Protein AF-A0A8S4NEG8-F1 (afdb_monomer_lite)

Sequence (289 aa):
YTQVNLNAFPFTRRVRRKEPKSKDKPMAHSPLSEAHKAALRSCRVKLEESLDVDYILARCLQDDVISQQMKENIEAKSTRNQKCSAFLDILLTRGQQAFNNFIAALSVNYSFLSVPLERELRVKALSIAKASLVHANEIMVDRKEADEEEVEISRASVENIKKLMIQLRKTLGMPTSTVSGKGKIMRSSSMNKLSDAHKAALRSSRIDIEESLEVQDILPRCIQDGMITQRMKATVLAHPTRHERCSAFLDILETRGKKAFDIFVSALHDDYHFLKLPLKRELRIQALA

pLDDT: mean 83.06, std 17.64, range [39.03, 98.06]

InterPro domains:
  IPR001315 CARD domain [PF00619] (38-117)
  IPR001315 CARD domain [PF00619] (201-275)
  IPR001315 CARD domain [PS50209] (32-106)
  IPR001315 CARD domain [PS50209] (194-270)
  IPR001315 CARD domain [SM00114] (32-119)
  IPR001315 CARD domain [SM00114] (195-283)
  IPR011029 Death-like domain superfamily [G3DSA:1.10.533.10] (33-129)
  IPR011029 Death-like domain superfamily [G3DSA:1.10.533.10] (194-286)
  IPR011029 Death-like domain superfamily [SSF47986] (34-110)
  IPR011029 Death-like domain superfamily [SSF47986] (194-279)
  IPR037939 Death domain-containing protein CRADD [PTHR15034] (33-121)

Structure (mmCIF, N/CA/C/O backbone):
data_AF-A0A8S4NEG8-F1
#
_entry.id   AF-A0A8S4NEG8-F1
#
loop_
_atom_site.group_PDB
_atom_site.id
_atom_site.type_symbol
_atom_site.label_atom_id
_atom_site.label_alt_id
_atom_site.label_comp_id
_atom_site.label_asym_id
_atom_site.label_entity_id
_atom_site.label_seq_id
_atom_site.pdbx_PDB_ins_code
_atom_site.Cartn_x
_atom_site.Cartn_y
_atom_site.Cartn_z
_atom_site.occupancy
_atom_site.B_iso_or_equiv
_atom_site.auth_seq_id
_atom_site.auth_comp_id
_atom_site.auth_asym_id
_atom_site.auth_atom_id
_atom_site.pdbx_PDB_model_num
ATOM 1 N N . TYR A 1 1 ? -22.144 13.668 94.411 1.00 53.91 1 TYR A N 1
ATOM 2 C CA . TYR A 1 1 ? -21.180 12.660 93.938 1.00 53.91 1 TYR A CA 1
ATOM 3 C C . TYR A 1 1 ? -21.839 11.295 93.975 1.00 53.91 1 TYR A C 1
ATOM 5 O O . TYR A 1 1 ? -21.891 10.710 95.042 1.00 53.91 1 TYR A O 1
ATOM 13 N N . THR A 1 2 ? -22.349 10.825 92.836 1.00 44.19 2 THR A N 1
ATOM 14 C CA . THR A 1 2 ? -22.615 9.404 92.545 1.00 44.19 2 THR A CA 1
ATOM 15 C C . THR A 1 2 ? -22.906 9.294 91.048 1.00 44.19 2 THR A C 1
ATOM 17 O O . THR A 1 2 ? -23.842 9.904 90.540 1.00 44.19 2 THR A O 1
ATOM 20 N N . GLN A 1 3 ? -22.034 8.587 90.331 1.00 52.16 3 GLN A N 1
ATOM 21 C CA . GLN A 1 3 ? -22.204 8.227 88.925 1.00 52.16 3 GLN A CA 1
ATOM 22 C C . GLN A 1 3 ? -23.214 7.084 88.807 1.00 52.16 3 GLN A C 1
ATOM 24 O O . GLN A 1 3 ? -23.088 6.128 89.569 1.00 52.16 3 GLN A O 1
ATOM 29 N N . VAL A 1 4 ? -24.104 7.100 87.805 1.00 41.09 4 VAL A N 1
ATOM 30 C CA . VAL A 1 4 ? -24.614 5.846 87.224 1.00 41.09 4 VAL A CA 1
ATOM 31 C C . VAL A 1 4 ? -25.033 5.995 85.752 1.00 41.09 4 VAL A C 1
ATOM 33 O O . VAL A 1 4 ? -25.904 6.784 85.409 1.00 41.09 4 VAL A O 1
ATOM 36 N N . ASN A 1 5 ? -24.402 5.145 84.940 1.00 41.12 5 ASN A N 1
ATOM 37 C CA . ASN A 1 5 ? -24.860 4.438 83.739 1.00 41.12 5 ASN A CA 1
ATOM 38 C C . ASN A 1 5 ? -25.262 5.169 82.441 1.00 41.12 5 ASN A C 1
ATOM 40 O O . ASN A 1 5 ? -26.415 5.510 82.191 1.00 41.12 5 ASN A O 1
ATOM 44 N N . LEU A 1 6 ? -24.281 5.185 81.532 1.00 47.22 6 LEU A N 1
ATOM 45 C CA . LEU A 1 6 ? -24.437 5.029 80.086 1.00 47.22 6 LEU A CA 1
ATOM 46 C C . LEU A 1 6 ? -24.768 3.563 79.752 1.00 47.22 6 LEU A C 1
ATOM 48 O O . LEU A 1 6 ? -24.051 2.683 80.218 1.00 47.22 6 LEU A O 1
ATOM 52 N N . ASN A 1 7 ? -25.784 3.338 78.906 1.00 44.78 7 ASN A N 1
ATOM 53 C CA . ASN A 1 7 ? -25.910 2.275 77.883 1.00 44.78 7 ASN A CA 1
ATOM 54 C C . ASN A 1 7 ? -27.321 1.674 77.825 1.00 44.78 7 ASN A C 1
ATOM 56 O O . ASN A 1 7 ? -27.681 0.876 78.683 1.00 44.78 7 ASN A O 1
ATOM 60 N N . ALA A 1 8 ? -28.060 1.976 76.751 1.00 40.12 8 ALA A N 1
ATOM 61 C CA . ALA A 1 8 ? -28.865 1.004 75.995 1.00 40.12 8 ALA A CA 1
ATOM 62 C C . ALA A 1 8 ? -29.618 1.713 74.854 1.00 40.12 8 ALA A C 1
ATOM 64 O O . ALA A 1 8 ? -30.773 2.100 75.007 1.00 40.12 8 ALA A O 1
ATOM 65 N N . PHE A 1 9 ? -28.984 1.851 73.687 1.00 43.81 9 PHE A N 1
ATOM 66 C CA . PHE A 1 9 ? -29.714 2.040 72.430 1.00 43.81 9 PHE A CA 1
ATOM 67 C C . PHE A 1 9 ? -29.520 0.796 71.554 1.00 43.81 9 PHE A C 1
ATOM 69 O O . PHE A 1 9 ? -28.381 0.356 71.372 1.00 43.81 9 PHE A O 1
ATOM 76 N N . PRO A 1 10 ? -30.605 0.190 71.038 1.00 49.38 10 PRO A N 1
ATOM 77 C CA . PRO A 1 10 ? -30.525 -1.056 70.304 1.00 49.38 10 PRO A CA 1
ATOM 78 C C . PRO A 1 10 ? -29.948 -0.840 68.905 1.00 49.38 10 PRO A C 1
ATOM 80 O O . PRO A 1 10 ? -30.339 0.037 68.137 1.00 49.38 10 PRO A O 1
ATOM 83 N N . PHE A 1 11 ? -29.007 -1.724 68.614 1.00 41.97 11 PHE A N 1
ATOM 84 C CA . PHE A 1 11 ? -28.346 -2.004 67.354 1.00 41.97 11 PHE A CA 1
ATOM 85 C C . PHE A 1 11 ? -29.316 -1.950 66.158 1.00 41.97 11 PHE A C 1
ATOM 87 O O . PHE A 1 11 ? -30.173 -2.822 65.988 1.00 41.97 11 PHE A O 1
ATOM 94 N N . THR A 1 12 ? -29.167 -0.955 65.281 1.00 48.19 12 THR A N 1
ATOM 95 C CA . THR A 1 12 ? -29.836 -0.964 63.979 1.00 48.19 12 THR A CA 1
ATOM 96 C C . THR A 1 12 ? -29.256 -2.103 63.142 1.00 48.19 12 THR A C 1
ATOM 98 O O . THR A 1 12 ? -28.069 -2.157 62.817 1.00 48.19 12 THR A O 1
ATOM 101 N N . ARG A 1 13 ? -30.117 -3.072 62.817 1.00 43.78 13 ARG A N 1
ATOM 102 C CA . ARG A 1 13 ? -29.827 -4.205 61.934 1.00 43.78 13 ARG A CA 1
ATOM 103 C C . ARG A 1 13 ? -29.401 -3.667 60.566 1.00 43.78 13 ARG A C 1
ATOM 105 O O . ARG A 1 13 ? -30.226 -3.300 59.733 1.00 43.78 13 ARG A O 1
ATOM 112 N N . ARG A 1 14 ? -28.091 -3.622 60.335 1.00 43.44 14 ARG A N 1
ATOM 113 C CA . ARG A 1 14 ? -27.479 -3.297 59.046 1.00 43.44 14 ARG A CA 1
ATOM 114 C C . ARG A 1 14 ? -27.816 -4.427 58.072 1.00 43.44 14 ARG A C 1
ATOM 116 O O . ARG A 1 14 ? -27.169 -5.473 58.063 1.00 43.44 14 ARG A O 1
ATOM 123 N N . VAL A 1 15 ? -28.873 -4.239 57.284 1.00 49.47 15 VAL A N 1
ATOM 124 C CA . VAL A 1 15 ? -29.205 -5.103 56.148 1.00 49.47 15 VAL A CA 1
ATOM 125 C C . VAL A 1 15 ? -28.008 -5.064 55.200 1.00 49.47 15 VAL A C 1
ATOM 127 O O . VAL A 1 15 ? -27.768 -4.065 54.524 1.00 49.47 15 VAL A O 1
ATOM 130 N N . ARG A 1 16 ? -27.218 -6.144 55.185 1.00 45.06 16 ARG A N 1
ATOM 131 C CA . ARG A 1 16 ? -26.189 -6.390 54.171 1.00 45.06 16 ARG A CA 1
ATOM 132 C C . ARG A 1 16 ? -26.893 -6.501 52.818 1.00 45.06 16 ARG A C 1
ATOM 134 O O . ARG A 1 16 ? -27.304 -7.586 52.412 1.00 45.06 16 ARG A O 1
ATOM 141 N N . ARG A 1 17 ? -27.043 -5.369 52.124 1.00 44.44 17 ARG A N 1
ATOM 142 C CA . ARG A 1 17 ? -27.243 -5.351 50.675 1.00 44.44 17 ARG A CA 1
ATOM 143 C C . ARG A 1 17 ? -26.070 -6.120 50.073 1.00 44.44 17 ARG A C 1
ATOM 145 O O . ARG A 1 17 ? -24.922 -5.721 50.233 1.00 44.44 17 ARG A O 1
ATOM 152 N N . LYS A 1 18 ? -26.365 -7.264 49.455 1.00 46.56 18 LYS A N 1
ATOM 153 C CA . LYS A 1 18 ? -25.423 -7.957 48.579 1.00 46.56 18 LYS A CA 1
ATOM 154 C C . LYS A 1 18 ? -25.121 -6.991 47.440 1.00 46.56 18 LYS A C 1
ATOM 156 O O . LYS A 1 18 ? -25.999 -6.729 46.622 1.00 46.56 18 LYS A O 1
ATOM 161 N N . GLU A 1 19 ? -23.924 -6.422 47.444 1.00 42.44 19 GLU A N 1
ATOM 162 C CA . GLU A 1 19 ? -23.419 -5.665 46.307 1.00 42.44 19 GLU A CA 1
ATOM 163 C C . GLU A 1 19 ? -23.473 -6.565 45.062 1.00 42.44 19 GLU A C 1
ATOM 165 O O . GLU A 1 19 ? -23.069 -7.736 45.135 1.00 42.44 19 GLU A O 1
ATOM 170 N N . PRO A 1 20 ? -24.020 -6.079 43.933 1.00 47.66 20 PRO A N 1
ATOM 171 C CA . PRO A 1 20 ? -23.933 -6.804 42.681 1.00 47.66 20 PRO A CA 1
ATOM 172 C C . PRO A 1 20 ? -22.450 -6.955 42.351 1.00 47.66 20 PRO A C 1
ATOM 174 O O . PRO A 1 20 ? -21.733 -5.970 42.205 1.00 47.66 20 PRO A O 1
ATOM 177 N N . LYS A 1 21 ? -21.985 -8.204 42.272 1.00 45.75 21 LYS A N 1
ATOM 178 C CA . LYS A 1 21 ? -20.651 -8.539 41.774 1.00 45.75 21 LYS A CA 1
ATOM 179 C C . LYS A 1 21 ? -20.571 -8.066 40.321 1.00 45.75 21 LYS A C 1
ATOM 181 O O . LYS A 1 21 ? -20.972 -8.806 39.422 1.00 45.75 21 LYS A O 1
ATOM 186 N N . SER A 1 22 ? -20.108 -6.839 40.100 1.00 50.31 22 SER A N 1
ATOM 187 C CA . SER A 1 22 ? -19.708 -6.365 38.783 1.00 50.31 22 SER A CA 1
ATOM 188 C C . SER A 1 22 ? -18.629 -7.319 38.276 1.00 50.31 22 SER A C 1
ATOM 190 O O . SER A 1 22 ? -17.573 -7.499 38.882 1.00 50.31 22 SER A O 1
ATOM 192 N N . LYS A 1 23 ? -18.943 -8.022 37.187 1.00 50.22 23 LYS A N 1
ATOM 193 C CA . LYS A 1 23 ? -18.047 -8.951 36.489 1.00 50.22 23 LYS A CA 1
ATOM 194 C C . LYS A 1 23 ? -17.005 -8.204 35.647 1.00 50.22 23 LYS A C 1
ATOM 196 O O . LYS A 1 23 ? -16.501 -8.760 34.677 1.00 50.22 23 LYS A O 1
ATOM 201 N N . ASP A 1 24 ? -16.630 -6.991 36.029 1.00 48.47 24 ASP A N 1
ATOM 202 C CA . ASP A 1 24 ? -15.620 -6.212 35.320 1.00 48.47 24 ASP A CA 1
ATOM 203 C C . ASP A 1 24 ? -14.248 -6.609 35.849 1.00 48.47 24 ASP A C 1
ATOM 205 O O . ASP A 1 24 ? -13.552 -5.866 36.537 1.00 48.47 24 ASP A O 1
ATOM 209 N N . LYS A 1 25 ? -13.866 -7.855 35.554 1.00 48.47 25 LYS A N 1
ATOM 210 C CA . LYS A 1 25 ? -12.462 -8.240 35.595 1.00 48.47 25 LYS A CA 1
ATOM 211 C C . LYS A 1 25 ? -11.793 -7.341 34.549 1.00 48.47 25 LYS A C 1
ATOM 213 O O . LYS A 1 25 ? -12.171 -7.461 33.383 1.00 48.47 25 LYS A O 1
ATOM 218 N N . PRO A 1 26 ? -10.876 -6.429 34.924 1.00 48.16 26 PRO A N 1
ATOM 219 C CA . PRO A 1 26 ? -10.231 -5.554 33.960 1.00 48.16 26 PRO A CA 1
ATOM 220 C C . PRO A 1 26 ? -9.545 -6.460 32.949 1.00 48.16 26 PRO A C 1
ATOM 222 O O . PRO A 1 26 ? -8.611 -7.194 33.284 1.00 48.16 26 PRO A O 1
ATOM 225 N N . MET A 1 27 ? -10.093 -6.508 31.738 1.00 56.84 27 MET A N 1
ATOM 226 C CA . MET A 1 27 ? -9.507 -7.284 30.668 1.00 56.84 27 MET A CA 1
ATOM 227 C C . MET A 1 27 ? -8.133 -6.674 30.430 1.00 56.84 27 MET A C 1
ATOM 229 O O . MET A 1 27 ? -8.015 -5.519 30.024 1.00 56.84 27 MET A O 1
ATOM 233 N N . ALA A 1 28 ? -7.091 -7.426 30.781 1.00 56.38 28 ALA A N 1
ATOM 234 C CA . ALA A 1 28 ? -5.705 -7.071 30.532 1.00 56.38 28 ALA A CA 1
ATOM 235 C C . ALA A 1 28 ? -5.470 -7.122 29.016 1.00 56.38 28 ALA A C 1
ATOM 237 O O . ALA A 1 28 ? -4.870 -8.056 28.488 1.00 56.38 28 ALA A O 1
ATOM 238 N N . HIS A 1 29 ? -6.033 -6.157 28.292 1.00 66.88 29 HIS A N 1
ATOM 239 C CA . HIS A 1 29 ? -5.843 -6.032 26.863 1.00 66.88 29 HIS A CA 1
ATOM 240 C C . HIS A 1 29 ? -4.390 -5.637 26.646 1.00 66.88 29 HIS A C 1
ATOM 242 O O . HIS A 1 29 ? -3.929 -4.608 27.145 1.00 66.88 29 HIS A O 1
ATOM 248 N N . SER A 1 30 ? -3.654 -6.479 25.923 1.00 84.25 30 SER A N 1
ATOM 249 C CA . SER A 1 30 ? -2.279 -6.173 25.556 1.00 84.25 30 SER A CA 1
ATOM 250 C C . SER A 1 30 ? -2.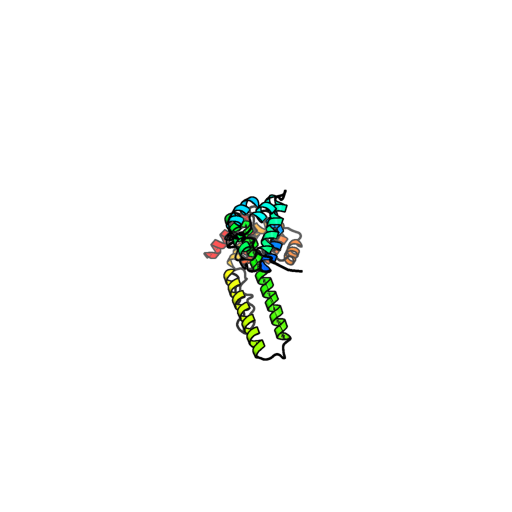230 -4.798 24.882 1.00 84.25 30 SER A C 1
ATOM 252 O O . SER A 1 30 ? -3.073 -4.517 24.014 1.00 84.25 30 SER A O 1
ATOM 254 N N . PRO A 1 31 ? -1.272 -3.938 25.270 1.00 89.19 31 PRO A N 1
ATOM 255 C CA . PRO A 1 31 ? -1.152 -2.614 24.686 1.00 89.19 31 PRO A CA 1
ATOM 256 C C . PRO A 1 31 ? -0.991 -2.735 23.171 1.00 89.19 31 PRO A C 1
ATOM 258 O O . PRO A 1 31 ? -0.396 -3.687 22.661 1.00 89.19 31 PRO A O 1
ATOM 261 N N . LEU A 1 32 ? -1.546 -1.770 22.440 1.00 91.81 32 LEU A N 1
ATOM 262 C CA . LEU A 1 32 ? -1.454 -1.761 20.987 1.00 91.81 32 LEU A CA 1
ATOM 263 C C . LEU A 1 32 ? 0.020 -1.629 20.582 1.00 91.81 32 LEU A C 1
ATOM 265 O O . LEU A 1 32 ? 0.696 -0.691 21.011 1.00 91.81 32 LEU A O 1
ATOM 269 N N . SER A 1 33 ? 0.521 -2.561 19.770 1.00 93.12 33 SER A N 1
ATOM 270 C CA . SER A 1 33 ? 1.925 -2.538 19.347 1.00 93.12 33 SER A CA 1
ATOM 271 C C . SER A 1 33 ? 2.238 -1.285 18.517 1.00 93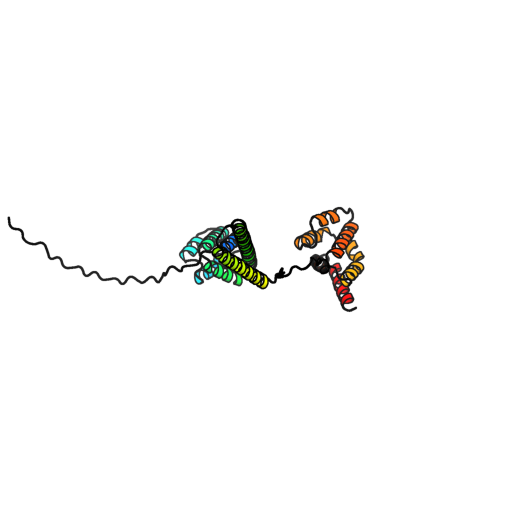.12 33 SER A C 1
ATOM 273 O O . SER A 1 33 ? 1.400 -0.805 17.749 1.00 93.12 33 SER A O 1
ATOM 275 N N . GLU A 1 34 ? 3.464 -0.764 18.636 1.00 92.62 34 GLU A N 1
ATOM 276 C CA . GLU A 1 34 ? 3.904 0.433 17.904 1.00 92.62 34 GLU A CA 1
ATOM 277 C C . GLU A 1 34 ? 3.775 0.286 16.384 1.00 92.62 34 GLU A C 1
ATOM 279 O O . GLU A 1 34 ? 3.477 1.260 15.694 1.00 92.62 34 GLU A O 1
ATOM 284 N N . ALA A 1 35 ? 3.890 -0.936 15.852 1.00 92.88 35 ALA A N 1
ATOM 285 C CA . ALA A 1 35 ? 3.651 -1.198 14.434 1.00 92.88 35 ALA A CA 1
ATOM 286 C C . ALA A 1 35 ? 2.209 -0.863 14.020 1.00 92.88 35 ALA A C 1
ATOM 288 O O . ALA A 1 35 ? 1.989 -0.251 12.975 1.00 92.88 35 ALA A O 1
ATOM 289 N N . HIS A 1 36 ? 1.234 -1.218 14.860 1.00 94.44 36 HIS A N 1
ATOM 290 C CA . HIS A 1 36 ? -0.183 -0.957 14.612 1.00 94.44 36 HIS A CA 1
ATOM 291 C C . HIS A 1 36 ? -0.509 0.527 14.728 1.00 94.44 36 HIS A C 1
ATOM 293 O O . HIS A 1 36 ? -1.182 1.079 13.858 1.00 94.44 36 HIS A O 1
ATOM 299 N N . LYS A 1 37 ? 0.040 1.203 15.744 1.00 95.31 37 LYS A N 1
ATOM 300 C CA . LYS A 1 37 ? -0.093 2.660 15.881 1.00 95.31 37 LYS A CA 1
ATOM 301 C C . LYS A 1 37 ? 0.497 3.389 14.674 1.00 95.31 37 LYS A C 1
ATOM 303 O O . LYS A 1 37 ? -0.133 4.297 14.138 1.00 95.31 37 LYS A O 1
ATOM 308 N N . ALA A 1 38 ? 1.686 2.987 14.221 1.00 94.12 38 ALA A N 1
ATOM 309 C CA . ALA A 1 38 ? 2.331 3.575 13.051 1.00 94.12 38 ALA A CA 1
ATOM 310 C C . ALA A 1 38 ? 1.505 3.366 11.773 1.00 94.12 38 ALA A C 1
ATOM 312 O O . ALA A 1 38 ? 1.347 4.306 10.996 1.00 94.12 38 ALA A O 1
ATOM 313 N N . ALA A 1 39 ? 0.940 2.172 11.579 1.00 95.25 39 ALA A N 1
ATOM 314 C CA . ALA A 1 39 ? 0.087 1.870 10.433 1.00 95.25 39 ALA A CA 1
ATOM 315 C C . ALA A 1 39 ? -1.189 2.724 10.419 1.00 95.25 39 ALA A C 1
ATOM 317 O O . ALA A 1 39 ? -1.495 3.342 9.402 1.00 95.25 39 ALA A O 1
ATOM 318 N N . LEU A 1 40 ? -1.878 2.845 11.562 1.00 95.81 40 LEU A N 1
ATOM 319 C CA . LEU A 1 40 ? -3.051 3.717 11.694 1.00 95.81 40 LEU A CA 1
ATOM 320 C C . LEU A 1 40 ? -2.721 5.171 11.365 1.00 95.81 40 LEU A C 1
ATOM 322 O O . LEU A 1 40 ? -3.451 5.801 10.608 1.00 95.81 40 LEU A O 1
ATOM 326 N N . ARG A 1 41 ? -1.601 5.695 11.879 1.00 95.88 41 ARG A N 1
ATOM 327 C CA . ARG A 1 41 ? -1.156 7.065 11.578 1.00 95.88 41 ARG A CA 1
ATOM 328 C C . ARG A 1 41 ? -0.870 7.253 10.086 1.00 95.88 41 ARG A C 1
ATOM 330 O O . ARG A 1 41 ? -1.278 8.260 9.523 1.00 95.88 41 ARG A O 1
ATOM 337 N N . SER A 1 42 ? -0.214 6.288 9.436 1.00 95.31 42 SER A N 1
ATOM 338 C CA . SER A 1 42 ? 0.086 6.349 7.996 1.00 95.31 42 SER A CA 1
ATOM 339 C C . SER A 1 42 ? -1.162 6.246 7.113 1.00 95.31 42 SER A C 1
ATOM 341 O O . SER A 1 42 ? -1.213 6.865 6.053 1.00 95.31 42 SER A O 1
ATOM 343 N N . CYS A 1 43 ? -2.182 5.503 7.541 1.00 95.44 43 CYS A N 1
ATOM 344 C CA . CYS A 1 43 ? -3.438 5.363 6.804 1.00 95.44 43 CYS A CA 1
ATOM 345 C C . CYS A 1 43 ? -4.521 6.367 7.225 1.00 95.44 43 CYS A C 1
ATOM 347 O O . CYS A 1 43 ? -5.601 6.343 6.639 1.00 95.44 43 CYS A O 1
ATOM 349 N N . ARG A 1 44 ? -4.249 7.249 8.198 1.00 95.88 44 ARG A N 1
ATOM 350 C CA . ARG A 1 44 ? -5.253 8.123 8.822 1.00 95.88 44 ARG A CA 1
ATOM 351 C C . ARG A 1 44 ? -6.028 8.957 7.808 1.00 95.88 44 ARG A C 1
ATOM 353 O O . ARG A 1 44 ? -7.247 8.899 7.814 1.00 95.88 44 ARG A O 1
ATOM 360 N N . VAL A 1 45 ? -5.332 9.633 6.893 1.00 95.88 45 VAL A N 1
ATOM 361 C CA . VAL A 1 45 ? -5.964 10.478 5.861 1.00 95.88 45 VAL A CA 1
ATOM 362 C C . VAL A 1 45 ? -6.932 9.668 4.994 1.00 95.88 45 VAL A C 1
ATOM 364 O O . VAL A 1 45 ? -8.089 10.037 4.846 1.00 95.88 45 VAL A O 1
ATOM 367 N N . LYS A 1 46 ? -6.501 8.499 4.503 1.00 95.31 46 LYS A N 1
ATOM 368 C CA . LYS A 1 46 ? -7.340 7.627 3.662 1.00 95.31 46 LYS A CA 1
ATOM 369 C C . LYS A 1 46 ? -8.565 7.102 4.411 1.00 95.31 46 LYS A C 1
ATOM 371 O O . LYS A 1 46 ? -9.643 6.989 3.831 1.00 95.31 46 LYS A O 1
ATOM 376 N N . LEU A 1 47 ? -8.387 6.759 5.689 1.00 96.12 47 LEU A N 1
ATOM 377 C CA . LEU A 1 47 ? -9.478 6.319 6.554 1.00 96.12 47 LEU A CA 1
ATOM 378 C C . LEU A 1 47 ? -10.468 7.465 6.787 1.00 96.12 47 LEU A C 1
ATOM 380 O O . LEU A 1 47 ? -11.655 7.268 6.584 1.00 96.12 47 LEU A O 1
ATOM 384 N N . GLU A 1 48 ? -10.001 8.667 7.121 1.00 96.44 48 GLU A N 1
ATOM 385 C CA . GLU A 1 48 ? -10.865 9.840 7.320 1.00 96.44 48 GLU A CA 1
ATOM 386 C C . GLU A 1 48 ? -11.621 10.245 6.046 1.00 96.44 48 GLU A C 1
ATOM 388 O O . GLU A 1 48 ? -12.779 10.651 6.115 1.00 96.44 48 GLU A O 1
ATOM 393 N N . GLU A 1 49 ? -11.011 10.090 4.871 1.00 95.75 49 GLU A N 1
ATOM 394 C CA . GLU A 1 49 ? -11.653 10.381 3.588 1.00 95.75 49 GLU A CA 1
ATOM 395 C C . GLU A 1 49 ? -12.750 9.374 3.242 1.00 95.75 49 GLU A C 1
ATOM 397 O O . GLU A 1 49 ? -13.818 9.781 2.794 1.00 95.75 49 GLU A O 1
ATOM 402 N N . SER A 1 50 ? -12.537 8.082 3.492 1.00 95.94 50 SER A N 1
ATOM 403 C CA . SER A 1 50 ? -13.380 7.020 2.917 1.00 95.94 50 SER A CA 1
ATOM 404 C C . SER A 1 50 ? -14.242 6.252 3.919 1.00 95.94 50 SER A C 1
ATOM 406 O O . SER A 1 50 ? -15.175 5.568 3.508 1.00 95.94 50 SER A O 1
ATOM 408 N N . LEU A 1 51 ? -13.937 6.313 5.216 1.00 96.44 51 LEU A N 1
ATOM 409 C CA . LEU A 1 51 ? -14.663 5.556 6.232 1.00 96.44 51 LEU A CA 1
ATOM 410 C C . LEU A 1 51 ? -15.961 6.274 6.608 1.00 96.44 51 LEU A C 1
ATOM 412 O O . LEU A 1 51 ? -15.955 7.457 6.961 1.00 96.44 51 LEU A O 1
ATOM 416 N N . ASP A 1 52 ? -17.070 5.540 6.571 1.00 95.69 52 ASP A N 1
ATOM 417 C CA . ASP A 1 52 ? -18.293 5.938 7.256 1.00 95.69 52 ASP A CA 1
ATOM 418 C C . ASP A 1 52 ? -18.350 5.238 8.616 1.00 95.69 52 ASP A C 1
ATOM 420 O O . ASP A 1 52 ? -18.509 4.018 8.728 1.00 95.69 52 ASP A O 1
ATOM 424 N N . VAL A 1 53 ? -18.153 6.042 9.656 1.00 95.88 53 VAL A N 1
ATOM 425 C CA . VAL A 1 53 ? -18.050 5.590 11.041 1.00 95.88 53 VAL A CA 1
ATOM 426 C C . VAL A 1 53 ? -19.386 5.050 11.522 1.00 95.88 53 VAL A C 1
ATOM 428 O O . VAL A 1 53 ? -19.417 4.004 12.165 1.00 95.88 53 VAL A O 1
ATOM 431 N N . ASP A 1 54 ? -20.488 5.706 11.158 1.00 94.75 54 ASP A N 1
ATOM 432 C CA . ASP A 1 54 ? -21.821 5.356 11.649 1.00 94.75 54 ASP A CA 1
ATOM 433 C C . ASP A 1 54 ? -22.192 3.917 11.232 1.00 94.75 54 ASP A C 1
ATOM 435 O O . ASP A 1 54 ? -22.788 3.167 12.009 1.00 94.75 54 ASP A O 1
ATOM 439 N N . TYR A 1 55 ? -21.715 3.472 10.063 1.00 94.31 55 TYR A N 1
ATOM 440 C CA . TYR A 1 55 ? -21.926 2.112 9.562 1.00 94.31 55 TYR A CA 1
ATOM 441 C C . TYR A 1 55 ? -21.124 1.032 10.310 1.00 94.31 55 TYR A C 1
ATOM 443 O O . TYR A 1 55 ? -21.568 -0.113 10.418 1.00 94.31 55 TYR A O 1
ATOM 451 N N . ILE A 1 56 ? -19.942 1.364 10.839 1.00 95.31 56 ILE A N 1
ATOM 452 C CA . ILE A 1 56 ? -19.090 0.395 11.550 1.00 95.31 56 ILE A CA 1
ATOM 453 C C . ILE A 1 56 ? -19.302 0.405 13.067 1.00 95.31 56 ILE A C 1
ATOM 455 O O . ILE A 1 56 ? -19.020 -0.602 13.716 1.00 95.31 56 ILE A O 1
ATOM 459 N N . LEU A 1 57 ? -19.824 1.500 13.639 1.00 94.44 57 LEU A N 1
ATOM 460 C CA . LEU A 1 57 ? -19.981 1.671 15.089 1.00 94.44 57 LEU A CA 1
ATOM 461 C C . LEU A 1 57 ? -20.813 0.559 15.727 1.00 94.44 57 LEU A C 1
ATOM 463 O O . LEU A 1 57 ? -20.444 0.071 16.792 1.00 94.44 57 LEU A O 1
ATOM 467 N N . ALA A 1 58 ? -21.904 0.133 15.083 1.00 93.25 58 ALA A N 1
ATOM 468 C CA . ALA A 1 58 ? -22.763 -0.929 15.608 1.00 93.25 58 ALA A CA 1
ATOM 469 C C . ALA A 1 58 ? -21.996 -2.248 15.790 1.00 93.25 58 ALA A C 1
ATOM 471 O O . ALA A 1 58 ? -22.101 -2.895 16.831 1.00 93.25 58 ALA A O 1
ATOM 472 N N . ARG A 1 59 ? -21.163 -2.604 14.807 1.00 93.88 59 ARG A N 1
ATOM 473 C CA . ARG A 1 59 ? -20.339 -3.813 14.860 1.00 93.88 59 ARG A CA 1
ATOM 474 C C . ARG A 1 59 ? -19.175 -3.666 15.834 1.00 93.88 59 ARG A C 1
ATOM 476 O O . ARG A 1 59 ? -18.915 -4.569 16.616 1.00 93.88 59 ARG A O 1
ATOM 483 N N . CYS A 1 60 ? -18.522 -2.506 15.852 1.00 93.44 60 CYS A N 1
ATOM 484 C CA . CYS A 1 60 ? -17.464 -2.213 16.816 1.00 93.44 60 CYS A CA 1
ATOM 485 C C . CYS A 1 60 ? -17.967 -2.221 18.269 1.00 93.44 60 CYS A C 1
ATOM 487 O O . CYS A 1 60 ? -17.212 -2.590 19.163 1.00 93.44 60 CYS A O 1
ATOM 489 N N . LEU A 1 61 ? -19.221 -1.840 18.514 1.00 94.00 61 LEU A N 1
ATOM 490 C CA . LEU A 1 61 ? -19.849 -1.965 19.826 1.00 94.00 61 LEU A CA 1
ATOM 491 C C . LEU A 1 61 ? -20.124 -3.435 20.174 1.00 94.00 61 LEU A C 1
ATOM 493 O O . LEU A 1 61 ? -19.838 -3.855 21.287 1.00 94.00 61 LEU A O 1
ATOM 497 N N . GLN A 1 62 ? -20.646 -4.216 19.223 1.00 94.00 62 GLN A N 1
ATOM 498 C CA . GLN A 1 62 ? -20.929 -5.643 19.417 1.00 94.00 62 GLN A CA 1
ATOM 499 C C . GLN A 1 62 ? -19.661 -6.468 19.693 1.00 94.00 62 GLN A C 1
ATOM 501 O O . GLN A 1 62 ? -19.696 -7.390 20.502 1.00 94.00 62 GLN A O 1
ATOM 506 N N . ASP A 1 63 ? -18.551 -6.122 19.041 1.00 92.94 63 ASP A N 1
ATOM 507 C CA . ASP A 1 63 ? -17.262 -6.812 19.162 1.00 92.94 63 ASP A CA 1
ATOM 508 C C . ASP A 1 63 ? -16.372 -6.228 20.289 1.00 92.94 63 ASP A C 1
ATOM 510 O O . ASP A 1 63 ? -15.151 -6.427 20.281 1.00 92.94 63 ASP A O 1
ATOM 514 N N . ASP A 1 64 ? -16.956 -5.457 21.220 1.00 90.56 64 ASP A N 1
ATOM 515 C CA . ASP A 1 64 ? -16.304 -4.788 22.364 1.00 90.56 64 ASP A CA 1
ATOM 516 C C . ASP A 1 64 ? -15.108 -3.873 22.003 1.00 90.56 64 ASP A C 1
ATOM 518 O O . ASP A 1 64 ? -14.291 -3.485 22.851 1.00 90.56 64 ASP A O 1
ATOM 522 N N . VAL A 1 65 ? -15.003 -3.448 20.740 1.00 91.81 65 VAL A N 1
ATOM 523 C CA . VAL A 1 65 ? -13.956 -2.527 20.262 1.00 91.81 65 VAL A CA 1
ATOM 524 C C . VAL A 1 65 ? -14.082 -1.177 20.961 1.00 91.81 65 VAL A C 1
ATOM 526 O O . VAL A 1 65 ? -13.084 -0.596 21.393 1.00 91.81 65 VAL A O 1
ATOM 529 N N . ILE A 1 66 ? -15.314 -0.701 21.135 1.00 94.19 66 ILE A N 1
ATOM 530 C CA . ILE A 1 66 ? -15.655 0.558 21.802 1.00 94.19 66 ILE A CA 1
ATOM 531 C C . ILE A 1 66 ? -16.748 0.319 22.845 1.00 94.19 66 ILE A C 1
ATOM 533 O O . ILE A 1 66 ? -17.557 -0.588 22.696 1.00 94.19 66 ILE A O 1
ATOM 537 N N . SER A 1 67 ? -16.785 1.136 23.898 1.00 95.31 67 SER A N 1
ATOM 538 C CA . SER A 1 67 ? -17.902 1.120 24.848 1.00 95.31 67 SER A CA 1
ATOM 539 C C . SER A 1 67 ? -19.090 1.935 24.329 1.00 95.31 67 SER A C 1
ATOM 541 O O . SER A 1 67 ? -18.940 2.793 23.456 1.00 95.31 67 SER A O 1
ATOM 543 N N . GLN A 1 68 ? -20.265 1.728 24.926 1.00 96.00 68 GLN A N 1
ATOM 544 C CA . GLN A 1 68 ? -21.460 2.523 24.626 1.00 96.00 68 GLN A CA 1
ATOM 545 C C . GLN A 1 68 ? -21.217 4.030 24.835 1.00 96.00 68 GLN A C 1
ATOM 547 O O . GLN A 1 68 ? -21.545 4.837 23.972 1.00 96.00 68 GLN A O 1
ATOM 552 N N . GLN A 1 69 ? -20.528 4.407 25.917 1.00 95.88 69 GLN A N 1
ATOM 553 C CA . GLN A 1 69 ? -20.156 5.802 26.178 1.00 95.88 69 GLN A CA 1
ATOM 554 C C . GLN A 1 69 ? -19.214 6.373 25.100 1.00 95.88 69 GLN A C 1
ATOM 556 O O . GLN A 1 69 ? -19.331 7.530 24.706 1.00 95.88 69 GLN A O 1
ATOM 561 N N . MET A 1 70 ? -18.265 5.572 24.598 1.00 96.50 70 MET A N 1
ATOM 562 C CA . MET A 1 70 ? -17.380 5.988 23.503 1.00 96.50 70 MET A CA 1
ATOM 563 C C . MET A 1 70 ? -18.157 6.204 22.206 1.00 96.50 70 MET A C 1
ATOM 565 O O . MET A 1 70 ? -17.889 7.176 21.503 1.00 96.50 70 MET A O 1
ATOM 569 N N . LYS A 1 71 ? -19.125 5.331 21.909 1.00 96.69 71 LYS A N 1
ATOM 570 C CA . LYS A 1 71 ? -20.022 5.480 20.761 1.00 96.69 71 LYS A CA 1
ATOM 571 C C . LYS A 1 71 ? -20.795 6.799 20.836 1.00 96.69 71 LYS A C 1
ATOM 573 O O . LYS A 1 71 ? -20.738 7.569 19.886 1.00 96.69 71 LYS A O 1
ATOM 578 N N . GLU A 1 72 ? -21.421 7.098 21.971 1.00 97.00 72 GLU A N 1
ATOM 579 C CA . GLU A 1 72 ? -22.158 8.355 22.181 1.00 97.00 72 GLU A CA 1
ATOM 580 C C . GLU A 1 72 ? -21.252 9.586 22.010 1.00 97.00 72 GLU A C 1
ATOM 582 O O . GLU A 1 72 ? -21.616 10.546 21.332 1.00 97.00 72 GLU A O 1
ATOM 587 N N . ASN A 1 73 ? -20.025 9.536 22.540 1.00 97.31 73 ASN A N 1
ATOM 588 C CA . ASN A 1 73 ? -19.038 10.608 22.373 1.00 97.31 73 ASN A CA 1
ATOM 589 C C . ASN A 1 73 ? -18.618 10.827 20.908 1.00 97.31 73 ASN A C 1
ATOM 591 O O . ASN A 1 73 ? -18.290 11.954 20.524 1.00 97.31 73 ASN A O 1
ATOM 595 N N . ILE A 1 74 ? -18.582 9.760 20.102 1.00 97.38 74 ILE A N 1
ATOM 596 C CA . ILE A 1 74 ? -18.315 9.839 18.662 1.00 97.38 74 ILE A CA 1
ATOM 597 C C . ILE A 1 74 ? -19.539 10.414 17.948 1.00 97.38 74 ILE A C 1
ATOM 599 O O . ILE A 1 74 ? -19.395 11.368 17.191 1.00 97.38 74 ILE A O 1
ATOM 603 N N . GLU A 1 75 ? -20.738 9.893 18.212 1.00 96.94 75 GLU A N 1
ATOM 604 C CA . GLU A 1 75 ? -21.989 10.336 17.580 1.00 96.94 75 GLU A CA 1
ATOM 605 C C . GLU A 1 75 ? -22.318 11.805 17.880 1.00 96.94 75 GLU A C 1
ATOM 607 O O . GLU A 1 75 ? -22.883 12.485 17.026 1.00 96.94 75 GLU A O 1
ATOM 612 N N . ALA A 1 76 ? -21.882 12.326 19.032 1.00 97.38 76 ALA A N 1
ATOM 613 C CA . ALA A 1 76 ? -22.000 13.738 19.391 1.00 97.38 76 ALA A CA 1
ATOM 614 C C . ALA A 1 76 ? -21.155 14.690 18.515 1.00 97.38 76 ALA A C 1
ATOM 616 O O . ALA A 1 76 ? -21.334 15.908 18.580 1.00 97.38 76 ALA A O 1
ATOM 617 N N . LYS A 1 77 ? -20.209 14.184 17.707 1.00 97.94 77 LYS A N 1
ATOM 618 C CA . LYS A 1 77 ? -19.432 15.017 16.773 1.00 97.94 77 LYS A CA 1
ATOM 619 C C . LYS A 1 77 ? -20.282 15.409 15.565 1.00 97.94 77 LYS A C 1
ATOM 621 O O . LYS A 1 77 ? -21.005 14.590 15.004 1.00 97.94 77 LYS A O 1
ATOM 626 N N . SER A 1 78 ? -20.145 16.660 15.122 1.00 96.00 78 SER A N 1
ATOM 627 C CA . SER A 1 78 ? -21.030 17.238 14.104 1.00 96.00 78 SER A CA 1
ATOM 628 C C . SER A 1 78 ? -20.701 16.809 12.677 1.00 96.00 78 SER A C 1
ATOM 630 O O . SER A 1 78 ? -21.599 16.715 11.846 1.00 96.00 78 SER A O 1
ATOM 632 N N . THR A 1 79 ? -19.429 16.544 12.368 1.00 97.12 79 THR A N 1
ATOM 633 C CA . THR A 1 79 ? -19.001 16.180 11.008 1.00 97.12 79 THR A CA 1
ATOM 634 C C . THR A 1 79 ? -18.463 14.756 10.945 1.00 97.12 79 THR A C 1
ATOM 636 O O . THR A 1 79 ? -17.815 14.280 11.879 1.00 97.12 79 THR A O 1
ATOM 639 N N . ARG A 1 80 ? -18.662 14.085 9.802 1.00 96.75 80 ARG A N 1
ATOM 640 C CA . ARG A 1 80 ? -18.148 12.728 9.542 1.00 96.75 80 ARG A CA 1
ATOM 641 C C . ARG A 1 80 ? -16.641 12.612 9.803 1.00 96.75 80 ARG A C 1
ATOM 643 O O . ARG A 1 80 ? -16.198 11.662 10.440 1.00 96.75 80 ARG A O 1
ATOM 650 N N . ASN A 1 81 ? -15.856 13.605 9.383 1.00 96.19 81 ASN A N 1
ATOM 651 C CA . ASN A 1 81 ? -14.406 13.595 9.589 1.00 96.19 81 ASN A CA 1
ATOM 652 C C . ASN A 1 81 ? -14.042 13.714 11.080 1.00 96.19 81 ASN A C 1
ATOM 654 O O . ASN A 1 81 ? -13.138 13.024 11.541 1.00 96.19 81 ASN A O 1
ATOM 658 N N . GLN A 1 82 ? -14.767 14.527 11.860 1.00 97.38 82 GLN A N 1
ATOM 659 C CA . GLN A 1 82 ? -14.565 14.602 13.314 1.00 97.38 82 GLN A CA 1
ATOM 660 C C . GLN A 1 82 ? -14.953 13.299 14.015 1.00 97.38 82 GLN A C 1
ATOM 662 O O . GLN A 1 82 ? -14.226 12.862 14.908 1.00 97.38 82 GLN A O 1
ATOM 667 N N . LYS A 1 83 ? -16.059 12.662 13.599 1.00 98.00 83 LYS A N 1
ATOM 668 C CA . LYS A 1 83 ? -16.445 11.326 14.077 1.00 98.00 83 LYS A CA 1
ATOM 669 C C . LYS A 1 83 ? -15.330 10.315 13.810 1.00 98.00 83 LYS A C 1
ATOM 671 O O . LYS A 1 83 ? -14.920 9.596 14.718 1.00 98.00 83 LYS A O 1
ATOM 676 N N . CYS A 1 84 ? -14.799 10.301 12.585 1.00 97.38 84 CYS A N 1
ATOM 677 C CA . CYS A 1 84 ? -13.746 9.369 12.180 1.00 97.38 84 CYS A CA 1
ATOM 678 C C . CYS A 1 84 ? -12.458 9.606 12.954 1.00 97.38 84 CYS A C 1
ATOM 680 O O . CYS A 1 84 ? -11.898 8.668 13.511 1.00 97.38 84 CYS A O 1
ATOM 682 N N . SER A 1 85 ? -12.029 10.859 13.061 1.00 96.88 85 SER A N 1
ATOM 683 C CA . SER A 1 85 ? -10.839 11.232 13.818 1.00 96.88 85 SER A CA 1
ATOM 684 C C . SER A 1 85 ? -10.951 10.806 15.291 1.00 96.88 85 SER A C 1
ATOM 686 O O . SER A 1 85 ? -10.066 10.116 15.796 1.00 96.88 85 SER A O 1
ATOM 688 N N . ALA A 1 86 ? -12.089 11.082 15.945 1.00 97.50 86 ALA A N 1
ATOM 689 C CA . ALA A 1 86 ? -12.343 10.664 17.326 1.00 97.50 86 ALA A CA 1
ATOM 690 C C . ALA A 1 86 ? -12.348 9.133 17.492 1.00 97.50 86 ALA A C 1
ATOM 692 O O . ALA A 1 86 ? -11.775 8.606 18.446 1.00 97.50 86 ALA A O 1
ATOM 693 N N . PHE A 1 87 ? -12.958 8.410 16.551 1.00 97.38 87 PHE A N 1
ATOM 694 C CA . PHE A 1 87 ? -12.965 6.949 16.547 1.00 97.38 87 PHE A CA 1
ATOM 695 C C . PHE A 1 87 ? -11.552 6.359 16.391 1.00 97.38 87 PHE A C 1
ATOM 697 O O . PHE A 1 87 ? -11.177 5.447 17.132 1.00 97.38 87 PHE A O 1
ATOM 704 N N . LEU A 1 88 ? -10.736 6.901 15.480 1.00 96.50 88 LEU A N 1
ATOM 705 C CA . LEU A 1 88 ? -9.351 6.461 15.282 1.00 96.50 88 LEU A CA 1
ATOM 706 C C . LEU A 1 88 ? -8.476 6.739 16.515 1.00 96.50 88 LEU A C 1
ATOM 708 O O . LEU A 1 88 ? -7.635 5.908 16.862 1.00 96.50 88 LEU A O 1
ATOM 712 N N . ASP A 1 89 ? -8.693 7.858 17.208 1.00 96.06 89 ASP A N 1
ATOM 713 C CA . ASP A 1 89 ? -7.985 8.166 18.456 1.00 96.06 89 ASP A CA 1
ATOM 714 C C . ASP A 1 89 ? -8.354 7.188 19.578 1.00 96.06 89 ASP A C 1
ATOM 716 O O . ASP A 1 89 ? -7.476 6.720 20.307 1.00 96.06 89 ASP A O 1
ATOM 720 N N . ILE A 1 90 ? -9.628 6.793 19.670 1.00 95.12 90 ILE A N 1
ATOM 721 C CA . ILE A 1 90 ? -10.065 5.746 20.599 1.00 95.12 90 ILE A CA 1
ATOM 722 C C . ILE A 1 90 ? -9.364 4.423 20.272 1.00 95.12 90 ILE A C 1
ATOM 724 O O . ILE A 1 90 ? -8.791 3.806 21.173 1.00 95.12 90 ILE A O 1
ATOM 728 N N . LEU A 1 91 ? -9.315 4.007 19.002 1.00 94.38 91 LEU A N 1
ATOM 729 C CA . LEU A 1 91 ? -8.647 2.762 18.595 1.00 94.38 91 LEU A CA 1
ATOM 730 C C . LEU A 1 91 ? -7.171 2.697 19.014 1.00 94.38 91 LEU A C 1
ATOM 732 O O . LEU A 1 91 ? -6.696 1.625 19.392 1.00 94.38 91 LEU A O 1
ATOM 736 N N . LEU A 1 92 ? -6.453 3.826 19.019 1.00 94.75 92 LEU A N 1
ATOM 737 C CA . LEU A 1 92 ? -5.053 3.878 19.462 1.00 94.75 92 LEU A CA 1
ATOM 738 C C . LEU A 1 92 ? -4.865 3.521 20.948 1.00 94.75 92 LEU A C 1
ATOM 740 O O . LEU A 1 92 ? -3.757 3.154 21.347 1.00 94.75 92 LEU A O 1
ATOM 744 N N . THR A 1 93 ? -5.929 3.601 21.752 1.00 93.50 93 THR A N 1
ATOM 745 C CA . THR A 1 93 ? -5.903 3.361 23.206 1.00 93.50 93 THR A CA 1
ATOM 746 C C . THR A 1 93 ? -6.460 1.998 23.626 1.00 93.50 93 THR A C 1
ATOM 748 O O . THR A 1 93 ? -6.124 1.514 24.703 1.00 93.50 93 THR A O 1
ATOM 751 N N . ARG A 1 94 ? -7.273 1.338 22.788 1.00 88.75 94 ARG A N 1
ATOM 752 C CA . ARG A 1 94 ? -8.062 0.143 23.168 1.00 88.75 94 ARG A CA 1
ATOM 753 C C . ARG A 1 94 ? -7.302 -1.189 23.116 1.00 88.75 94 ARG A C 1
ATOM 755 O O . ARG A 1 94 ? -7.833 -2.217 23.525 1.00 88.75 94 ARG A O 1
ATOM 762 N N . GLY A 1 95 ? -6.048 -1.175 22.670 1.00 91.50 95 GLY A N 1
ATOM 763 C CA . GLY A 1 95 ? -5.187 -2.358 22.656 1.00 91.50 95 GLY A CA 1
ATOM 764 C C . GLY A 1 95 ? -5.326 -3.223 21.401 1.00 91.50 95 GLY A C 1
ATOM 765 O O . GLY A 1 95 ? -6.049 -2.905 20.457 1.00 91.50 95 GLY A O 1
ATOM 766 N N . GLN A 1 96 ? -4.582 -4.328 21.378 1.00 92.62 96 GLN A N 1
ATOM 767 C CA . GLN A 1 96 ? -4.398 -5.144 20.172 1.00 92.62 96 GLN A CA 1
ATOM 768 C C . GLN A 1 96 ? -5.683 -5.833 19.682 1.00 92.62 96 GLN A C 1
ATOM 770 O O . GLN A 1 96 ? -5.912 -5.941 18.479 1.00 92.62 96 GLN A O 1
ATOM 775 N N . GLN A 1 97 ? -6.527 -6.303 20.601 1.00 91.44 97 GLN A N 1
ATOM 776 C CA . GLN A 1 97 ? -7.754 -7.028 20.257 1.00 91.44 97 GLN A CA 1
ATOM 777 C C . GLN A 1 97 ? -8.767 -6.124 19.546 1.00 91.44 97 GLN A C 1
ATOM 779 O O . GLN A 1 97 ? -9.311 -6.507 18.514 1.00 91.44 97 GLN A O 1
ATOM 784 N N . ALA A 1 98 ? -8.951 -4.900 20.049 1.00 93.94 98 ALA A N 1
ATOM 785 C CA . ALA A 1 98 ? -9.819 -3.900 19.437 1.00 93.94 98 ALA A CA 1
ATOM 786 C C . ALA A 1 98 ? -9.389 -3.588 17.997 1.00 93.94 98 ALA A C 1
ATOM 788 O O . ALA A 1 98 ? -10.225 -3.508 17.100 1.00 93.94 98 ALA A O 1
ATOM 789 N N . PHE A 1 99 ? -8.078 -3.496 17.754 1.00 94.81 99 PHE A N 1
ATOM 790 C CA . PHE A 1 99 ? -7.546 -3.317 16.407 1.00 94.81 99 PHE A CA 1
ATOM 791 C C . PHE A 1 99 ? -7.869 -4.504 15.486 1.00 94.81 99 PHE A C 1
ATOM 793 O O . PHE A 1 99 ? -8.314 -4.299 14.360 1.00 94.81 99 PHE A O 1
ATOM 800 N N . ASN A 1 100 ? -7.683 -5.742 15.949 1.00 94.12 100 ASN A N 1
ATOM 801 C CA . ASN A 1 100 ? -7.963 -6.932 15.137 1.00 94.12 100 ASN A CA 1
ATOM 802 C C . ASN A 1 100 ? -9.451 -7.024 14.764 1.00 94.12 100 ASN A C 1
ATOM 804 O O . ASN A 1 100 ? -9.783 -7.280 13.607 1.00 94.12 100 ASN A O 1
ATOM 808 N N . ASN A 1 101 ? -10.335 -6.758 15.725 1.00 95.06 101 ASN A N 1
ATOM 809 C CA . ASN A 1 101 ? -11.779 -6.731 15.502 1.00 95.06 101 ASN A CA 1
ATOM 810 C C . ASN A 1 101 ? -12.173 -5.595 14.546 1.00 95.06 101 ASN A C 1
ATOM 812 O O . ASN A 1 101 ? -13.000 -5.792 13.662 1.00 95.06 101 ASN A O 1
ATOM 816 N N . PHE A 1 102 ? -11.526 -4.430 14.646 1.00 95.62 102 PHE A N 1
ATOM 817 C CA . PHE A 1 102 ? -11.705 -3.340 13.687 1.00 95.62 102 PHE A CA 1
ATOM 818 C C . PHE A 1 102 ? -11.307 -3.746 12.259 1.00 95.62 102 PHE A C 1
ATOM 820 O O . PHE A 1 102 ? -12.073 -3.512 11.328 1.00 95.62 102 PHE A O 1
ATOM 827 N N . ILE A 1 103 ? -10.161 -4.408 12.070 1.00 95.75 103 ILE A N 1
ATOM 828 C CA . ILE A 1 103 ? -9.761 -4.932 10.752 1.00 95.75 103 ILE A CA 1
ATOM 829 C C . ILE A 1 103 ? -10.776 -5.954 10.230 1.00 95.75 103 ILE A C 1
ATOM 831 O O . ILE A 1 103 ? -11.127 -5.910 9.051 1.00 95.75 103 ILE A O 1
ATOM 835 N N . ALA A 1 104 ? -11.286 -6.834 11.094 1.00 94.31 104 ALA A N 1
ATOM 836 C CA . ALA A 1 104 ? -12.323 -7.796 10.729 1.00 94.31 104 ALA A CA 1
ATOM 837 C C . ALA A 1 104 ? -13.649 -7.113 10.349 1.00 94.31 104 ALA A C 1
ATOM 839 O O . ALA A 1 104 ? -14.319 -7.547 9.419 1.00 94.31 104 ALA A O 1
ATOM 840 N N . ALA A 1 105 ? -14.022 -6.020 11.015 1.00 94.25 105 ALA A N 1
ATOM 841 C CA . ALA A 1 105 ? -15.190 -5.228 10.638 1.00 94.25 105 ALA A CA 1
ATOM 842 C C . ALA A 1 105 ? -14.982 -4.521 9.286 1.00 94.25 105 ALA A C 1
ATOM 844 O O . ALA A 1 105 ? -15.883 -4.513 8.444 1.00 94.25 105 ALA A O 1
ATOM 845 N N . LEU A 1 106 ? -13.781 -3.980 9.045 1.00 95.12 106 LEU A N 1
ATOM 846 C CA . LEU A 1 106 ? -13.430 -3.383 7.758 1.00 95.12 106 LEU A CA 1
ATOM 847 C C . LEU A 1 106 ? -13.404 -4.416 6.633 1.00 95.12 106 LEU A C 1
ATOM 849 O O . LEU A 1 106 ? -13.828 -4.097 5.534 1.00 95.12 106 LEU A O 1
ATOM 853 N N . SER A 1 107 ? -12.934 -5.642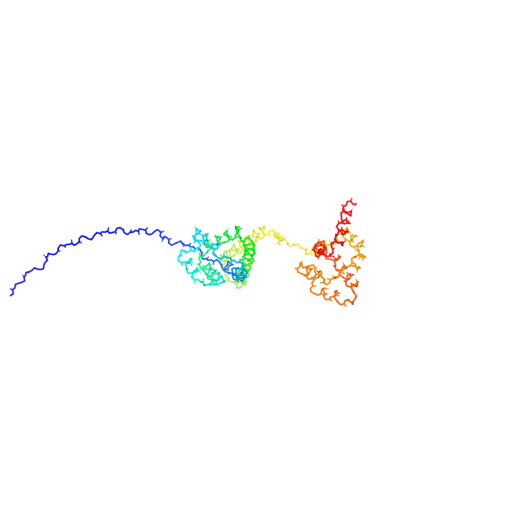 6.854 1.00 93.69 107 SER A N 1
ATOM 854 C CA . SER A 1 107 ? -12.809 -6.620 5.764 1.00 93.69 107 SER A CA 1
ATOM 855 C C . SER A 1 107 ? -14.153 -7.018 5.146 1.00 93.69 107 SER A C 1
ATOM 857 O O . SER A 1 107 ? -14.189 -7.373 3.970 1.00 93.69 107 SER A O 1
ATOM 859 N N . VAL A 1 108 ? -15.250 -6.903 5.903 1.00 92.38 108 VAL A N 1
ATOM 860 C CA . VAL A 1 108 ? -16.602 -7.237 5.435 1.00 92.38 108 VAL A CA 1
ATOM 861 C C . VAL A 1 108 ? -17.157 -6.165 4.497 1.00 92.38 108 VAL A C 1
ATOM 863 O O . VAL A 1 108 ? -17.669 -6.496 3.435 1.00 92.38 108 VAL A O 1
ATOM 866 N N . ASN A 1 109 ? -17.031 -4.887 4.868 1.00 89.94 109 ASN A N 1
ATOM 867 C CA . ASN A 1 109 ? -17.724 -3.787 4.178 1.00 89.94 109 ASN A CA 1
ATOM 868 C C . ASN A 1 109 ? -16.782 -2.784 3.492 1.00 89.94 109 ASN A C 1
ATOM 870 O O . ASN A 1 109 ? -17.192 -2.023 2.623 1.00 89.94 109 ASN A O 1
ATOM 874 N N . TYR A 1 110 ? -15.506 -2.794 3.865 1.00 94.69 110 TYR A N 1
ATOM 875 C CA . TYR A 1 110 ? -14.473 -1.842 3.461 1.00 94.69 110 TYR A CA 1
ATOM 876 C C . TYR A 1 110 ? -13.164 -2.569 3.131 1.00 94.69 110 TYR A C 1
ATOM 878 O O . TYR A 1 110 ? -12.083 -2.181 3.580 1.00 94.69 110 TYR A O 1
ATOM 886 N N . SER A 1 111 ? -13.238 -3.641 2.337 1.00 93.19 111 SER A N 1
ATOM 887 C CA . SER A 1 111 ? -12.059 -4.436 1.954 1.00 93.19 111 SER A CA 1
ATOM 888 C C . SER A 1 111 ? -10.972 -3.590 1.272 1.00 93.19 111 SER A C 1
ATOM 890 O O . SER A 1 111 ? -9.775 -3.805 1.469 1.00 93.19 111 SER A O 1
ATOM 892 N N . PHE A 1 112 ? -11.382 -2.553 0.539 1.00 93.69 112 PHE A N 1
ATOM 893 C CA . PHE A 1 112 ? -10.492 -1.571 -0.078 1.00 93.69 112 PHE A CA 1
ATOM 894 C C . PHE A 1 112 ? -9.718 -0.708 0.936 1.00 93.69 112 PHE A C 1
ATOM 896 O O . PHE A 1 112 ? -8.685 -0.151 0.573 1.00 93.69 112 PHE A O 1
ATOM 903 N N . LEU A 1 113 ? -10.172 -0.612 2.193 1.00 94.94 113 LEU A N 1
ATOM 904 C CA . LEU A 1 113 ? -9.455 0.034 3.301 1.00 94.94 113 LEU A CA 1
ATOM 905 C C . LEU A 1 113 ? -8.679 -0.976 4.147 1.00 94.94 113 LEU A C 1
ATOM 907 O O . LEU A 1 113 ? -7.550 -0.684 4.550 1.00 94.94 113 LEU A O 1
ATOM 911 N N . SER A 1 114 ? -9.240 -2.167 4.387 1.00 94.75 114 SER A N 1
ATOM 912 C CA . SER A 1 114 ? -8.571 -3.194 5.192 1.00 94.75 114 SER A CA 1
ATOM 913 C C . SER A 1 114 ? -7.286 -3.685 4.523 1.00 94.75 114 SER A C 1
ATOM 915 O O . SER A 1 114 ? -6.251 -3.766 5.180 1.00 94.75 114 SER A O 1
ATOM 917 N N . VAL A 1 115 ? -7.300 -3.932 3.207 1.00 92.88 115 VAL A N 1
ATOM 918 C CA . VAL A 1 115 ? -6.141 -4.476 2.481 1.00 92.88 115 VAL A CA 1
ATOM 919 C C . VAL A 1 115 ? -4.932 -3.523 2.504 1.00 92.88 115 VAL A C 1
ATOM 921 O O . VAL A 1 115 ? -3.832 -3.975 2.845 1.00 92.88 115 VAL A O 1
ATOM 924 N N . PRO A 1 116 ? -5.063 -2.217 2.188 1.00 92.00 116 PRO A N 1
ATOM 925 C CA . PRO A 1 116 ? -3.956 -1.274 2.334 1.00 92.00 116 PRO A CA 1
ATOM 926 C C . PRO A 1 116 ? -3.476 -1.123 3.777 1.00 92.00 116 PRO A C 1
ATOM 928 O O . PRO A 1 116 ? -2.268 -1.052 3.997 1.00 92.00 116 PRO A O 1
ATOM 931 N N . LEU A 1 117 ? -4.391 -1.105 4.750 1.00 94.19 117 LEU A N 1
ATOM 932 C CA . LEU A 1 117 ? -4.044 -0.959 6.163 1.00 94.19 117 LEU A CA 1
ATOM 933 C C . LEU A 1 117 ? -3.259 -2.173 6.685 1.00 94.19 117 LEU A C 1
ATOM 935 O O . LEU A 1 117 ? -2.228 -2.010 7.335 1.00 94.19 117 LEU A O 1
ATOM 939 N N . GLU A 1 118 ? -3.680 -3.391 6.340 1.00 93.06 118 GLU A N 1
ATOM 940 C CA . GLU A 1 118 ? -2.938 -4.617 6.651 1.00 93.06 118 GLU A CA 1
ATOM 941 C C . GLU A 1 118 ? -1.562 -4.648 5.980 1.00 93.06 118 GLU A C 1
ATOM 943 O O . GLU A 1 118 ? -0.577 -5.089 6.580 1.00 93.06 118 GLU A O 1
ATOM 948 N N . ARG A 1 119 ? -1.468 -4.183 4.728 1.00 90.56 119 ARG A N 1
ATOM 949 C CA . ARG A 1 119 ? -0.184 -4.079 4.028 1.00 90.56 119 ARG A CA 1
ATOM 950 C C . ARG A 1 119 ? 0.749 -3.117 4.760 1.00 90.56 119 ARG A C 1
ATOM 952 O O . ARG A 1 119 ? 1.899 -3.478 5.010 1.00 90.56 119 ARG A O 1
ATOM 959 N N . GLU A 1 120 ? 0.260 -1.934 5.123 1.00 92.56 120 GLU A N 1
ATOM 960 C CA . GLU A 1 120 ? 1.050 -0.924 5.830 1.00 92.56 120 GLU A CA 1
ATOM 961 C C . GLU A 1 120 ? 1.513 -1.443 7.194 1.00 92.56 120 GLU A C 1
ATOM 963 O O . GLU A 1 120 ? 2.689 -1.325 7.536 1.00 92.56 120 GLU A O 1
ATOM 968 N N . LEU A 1 121 ? 0.631 -2.124 7.929 1.00 92.19 121 LEU A N 1
ATOM 969 C CA . LEU A 1 121 ? 0.966 -2.787 9.186 1.00 92.19 121 LEU A CA 1
ATOM 970 C C . LEU A 1 121 ? 2.158 -3.733 9.042 1.00 92.19 121 LEU A C 1
ATOM 972 O O . LEU A 1 121 ? 3.110 -3.659 9.822 1.00 92.19 121 LEU A O 1
ATOM 976 N N . ARG A 1 122 ? 2.134 -4.604 8.030 1.00 88.25 122 ARG A N 1
ATOM 977 C CA . ARG A 1 122 ? 3.225 -5.555 7.784 1.00 88.25 122 ARG A CA 1
ATOM 978 C C . ARG A 1 122 ? 4.530 -4.831 7.448 1.00 88.25 122 ARG A C 1
ATOM 980 O O . ARG A 1 122 ? 5.582 -5.216 7.955 1.00 88.25 122 ARG A O 1
ATOM 987 N N . VAL A 1 123 ? 4.474 -3.764 6.646 1.00 90.75 123 VAL A N 1
ATOM 988 C CA . VAL A 1 123 ? 5.651 -2.944 6.309 1.00 90.75 123 VAL A CA 1
ATOM 989 C C . VAL A 1 123 ? 6.243 -2.288 7.559 1.00 90.75 123 VAL A C 1
ATOM 991 O O . VAL A 1 123 ? 7.451 -2.395 7.786 1.00 90.75 123 VAL A O 1
ATOM 994 N N . LYS A 1 124 ? 5.416 -1.663 8.408 1.00 91.44 124 LYS A N 1
ATOM 995 C CA . LYS A 1 124 ? 5.878 -1.037 9.659 1.00 91.44 124 LYS A CA 1
ATOM 996 C C . LYS A 1 124 ? 6.437 -2.065 10.636 1.00 91.44 124 LYS A C 1
ATOM 998 O O . LYS A 1 124 ? 7.505 -1.835 11.196 1.00 91.44 124 LYS A O 1
ATOM 1003 N N . ALA A 1 125 ? 5.781 -3.215 10.786 1.00 88.50 125 ALA A N 1
ATOM 1004 C CA . ALA A 1 125 ? 6.264 -4.303 11.634 1.00 88.50 125 ALA A CA 1
ATOM 1005 C C . ALA A 1 125 ? 7.652 -4.794 11.192 1.00 88.50 125 ALA A C 1
ATOM 1007 O O . ALA A 1 125 ? 8.548 -4.941 12.022 1.00 88.50 125 ALA A O 1
ATOM 1008 N N . LEU A 1 126 ? 7.870 -4.967 9.883 1.00 85.75 126 LEU A N 1
ATOM 1009 C CA . LEU A 1 126 ? 9.181 -5.332 9.338 1.00 85.75 126 LEU A CA 1
ATOM 1010 C C . LEU A 1 126 ? 10.230 -4.237 9.548 1.00 85.75 126 LEU A C 1
ATOM 1012 O O . LEU A 1 126 ? 11.387 -4.553 9.814 1.00 85.75 126 LEU A O 1
ATOM 1016 N N . SER A 1 127 ? 9.852 -2.965 9.417 1.00 89.75 127 SER A N 1
ATOM 1017 C CA . SER A 1 127 ? 10.762 -1.840 9.653 1.00 89.75 127 SER A CA 1
ATOM 1018 C C . SER A 1 127 ? 11.223 -1.785 11.109 1.00 89.75 127 SER A C 1
ATOM 1020 O O . SER A 1 127 ? 12.415 -1.637 11.363 1.00 89.75 127 SER A O 1
ATOM 1022 N N . ILE A 1 128 ? 10.296 -1.950 12.055 1.00 87.56 128 ILE A N 1
ATOM 1023 C CA . ILE A 1 128 ? 10.598 -1.949 13.490 1.00 87.56 128 ILE A CA 1
ATOM 1024 C C . ILE A 1 128 ? 11.465 -3.160 13.843 1.00 87.56 128 ILE A C 1
ATOM 1026 O O . ILE A 1 128 ? 12.508 -2.993 14.463 1.00 87.56 128 ILE A O 1
ATOM 1030 N N . ALA A 1 129 ? 11.113 -4.359 13.367 1.00 84.19 129 ALA A N 1
ATOM 1031 C CA . ALA A 1 129 ? 11.909 -5.562 13.609 1.00 84.19 129 ALA A CA 1
ATOM 1032 C C . ALA A 1 129 ? 13.342 -5.444 13.055 1.00 84.19 129 ALA A C 1
ATOM 1034 O O . ALA A 1 129 ? 14.296 -5.864 13.707 1.00 84.19 129 ALA A O 1
ATOM 1035 N N . LYS A 1 130 ? 13.512 -4.835 11.872 1.00 86.12 130 LYS A N 1
ATOM 1036 C CA . LYS A 1 130 ? 14.839 -4.547 11.308 1.00 86.12 130 LYS A CA 1
ATOM 1037 C C . LYS A 1 130 ? 15.629 -3.568 12.173 1.00 86.12 130 LYS A C 1
ATOM 1039 O O . LYS A 1 130 ? 16.804 -3.818 12.407 1.00 86.12 130 LYS A O 1
ATOM 1044 N N . ALA A 1 131 ? 15.002 -2.490 12.644 1.00 88.06 131 ALA A N 1
ATOM 1045 C CA . ALA A 1 131 ? 15.655 -1.520 13.521 1.00 88.06 131 ALA A CA 1
ATOM 1046 C C . ALA A 1 131 ? 16.101 -2.169 14.841 1.00 88.06 131 ALA A C 1
ATOM 1048 O O . ALA A 1 131 ? 17.246 -1.998 15.247 1.00 88.06 131 ALA A O 1
ATOM 1049 N N . SER A 1 132 ? 15.248 -2.999 15.452 1.00 86.12 132 SER A N 1
ATOM 1050 C CA . SER A 1 132 ? 15.606 -3.764 16.652 1.00 86.12 132 SER A CA 1
ATOM 1051 C C . SER A 1 132 ? 16.772 -4.727 16.412 1.00 86.12 132 SER A C 1
ATOM 1053 O O . SER A 1 132 ? 17.622 -4.873 17.282 1.00 86.12 132 SER A O 1
ATOM 1055 N N . LEU A 1 133 ? 16.848 -5.362 15.236 1.00 83.69 133 LEU A N 1
ATOM 1056 C CA . LEU A 1 133 ? 17.953 -6.260 14.887 1.00 83.69 133 LEU A CA 1
ATOM 1057 C C . LEU A 1 133 ? 19.281 -5.512 14.700 1.00 83.69 133 LEU A C 1
ATOM 1059 O O . LEU A 1 133 ? 20.323 -6.013 15.113 1.00 83.69 133 LEU A O 1
ATOM 1063 N N . VAL A 1 134 ? 19.252 -4.332 14.073 1.00 85.75 134 VAL A N 1
ATOM 1064 C CA . VAL A 1 134 ? 20.442 -3.478 13.935 1.00 85.75 134 VAL A CA 1
ATOM 1065 C C . VAL A 1 134 ? 20.937 -3.054 15.313 1.00 85.75 134 VAL A C 1
ATOM 1067 O O . VAL A 1 134 ? 22.098 -3.287 15.624 1.00 85.75 134 VAL A O 1
ATOM 1070 N N . HIS A 1 135 ? 20.037 -2.561 16.167 1.00 84.19 135 HIS A N 1
ATOM 1071 C CA . HIS A 1 135 ? 20.388 -2.145 17.521 1.00 84.19 135 HIS A CA 1
ATOM 1072 C C . HIS A 1 135 ? 20.946 -3.300 18.371 1.00 84.19 135 HIS A C 1
ATOM 1074 O O . HIS A 1 135 ? 21.947 -3.137 19.061 1.00 84.19 135 HIS A O 1
ATOM 1080 N N . ALA A 1 136 ? 20.354 -4.498 18.278 1.00 79.31 136 ALA A N 1
ATOM 1081 C CA . ALA A 1 136 ? 20.869 -5.682 18.966 1.00 79.31 136 ALA A CA 1
ATOM 1082 C C . ALA A 1 136 ? 22.281 -6.066 18.489 1.00 79.31 136 ALA A C 1
ATOM 1084 O O . ALA A 1 136 ? 23.131 -6.415 19.305 1.00 79.31 136 ALA A O 1
ATOM 1085 N N . ASN A 1 137 ? 22.551 -5.976 17.183 1.00 75.44 137 ASN A N 1
ATOM 1086 C CA . ASN A 1 137 ? 23.882 -6.253 16.642 1.00 75.44 137 ASN A CA 1
ATOM 1087 C C . ASN A 1 137 ? 24.912 -5.189 17.053 1.00 75.44 137 ASN A C 1
ATOM 1089 O O . ASN A 1 137 ? 26.052 -5.551 17.319 1.00 75.44 137 ASN A O 1
ATOM 1093 N N . GLU A 1 138 ? 24.532 -3.910 17.120 1.00 82.12 138 GLU A N 1
ATOM 1094 C CA . GLU A 1 138 ? 25.406 -2.827 17.599 1.00 82.12 138 GLU A CA 1
ATOM 1095 C C . GLU A 1 138 ? 25.827 -3.059 19.058 1.00 82.12 138 GLU A C 1
ATOM 1097 O O . GLU A 1 138 ? 27.021 -3.082 19.348 1.00 82.12 138 GLU A O 1
ATOM 1102 N N . ILE A 1 139 ? 24.877 -3.382 19.949 1.00 78.44 139 ILE A N 1
ATOM 1103 C CA . ILE A 1 139 ? 25.168 -3.713 21.358 1.00 78.44 139 ILE A CA 1
ATOM 1104 C C . ILE A 1 139 ? 26.149 -4.894 21.472 1.00 78.44 139 ILE A C 1
ATOM 1106 O O . ILE A 1 139 ? 27.016 -4.904 22.346 1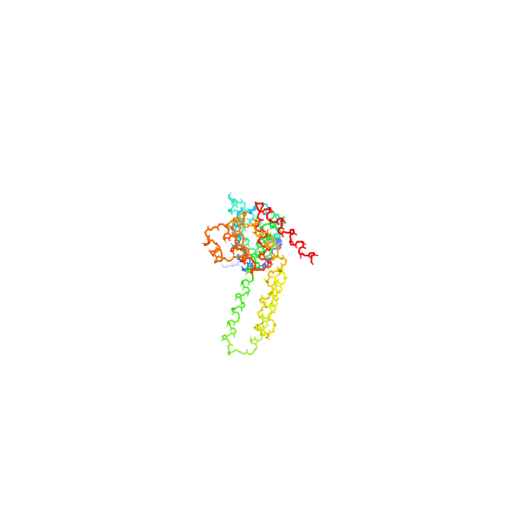.00 78.44 139 ILE A O 1
ATOM 1110 N N . MET A 1 140 ? 26.040 -5.891 20.588 1.00 69.75 140 MET A N 1
ATOM 1111 C CA . MET A 1 140 ? 26.949 -7.043 20.581 1.00 69.75 140 MET A CA 1
ATOM 1112 C C . MET A 1 140 ? 28.366 -6.707 20.096 1.00 69.75 140 MET A C 1
ATOM 1114 O O . MET A 1 140 ? 29.309 -7.386 20.496 1.00 69.75 140 MET A O 1
ATOM 1118 N N . VAL A 1 141 ? 28.539 -5.706 19.227 1.00 70.25 141 VAL A N 1
ATOM 1119 C CA . VAL A 1 141 ? 29.867 -5.302 18.730 1.00 70.25 141 VAL A CA 1
ATOM 1120 C C . VAL A 1 141 ? 30.642 -4.524 19.796 1.00 70.25 141 VAL A C 1
ATOM 1122 O O . VAL A 1 141 ? 31.860 -4.692 19.890 1.00 70.25 141 VAL A O 1
ATOM 1125 N N . ASP A 1 142 ? 29.941 -3.757 20.633 1.00 61.12 142 ASP A N 1
ATOM 1126 C CA . ASP A 1 142 ? 30.549 -2.947 21.694 1.00 61.12 142 ASP A CA 1
ATOM 1127 C C . ASP A 1 142 ? 30.860 -3.749 22.975 1.00 61.12 142 ASP A C 1
ATOM 1129 O O . ASP A 1 142 ? 31.741 -3.372 23.746 1.00 61.12 142 ASP A O 1
ATOM 1133 N N . ARG A 1 143 ? 30.220 -4.908 23.190 1.00 59.72 143 ARG A N 1
ATOM 1134 C CA . ARG A 1 143 ? 30.484 -5.814 24.329 1.00 59.72 143 ARG A CA 1
ATOM 1135 C C . ARG A 1 143 ? 31.546 -6.880 24.021 1.00 59.72 143 ARG A C 1
ATOM 1137 O O . ARG A 1 143 ? 31.296 -8.075 24.152 1.00 59.72 143 ARG A O 1
ATOM 1144 N N . LYS A 1 144 ? 32.756 -6.465 23.632 1.00 54.31 144 LYS A N 1
ATOM 1145 C CA . LYS A 1 144 ? 33.912 -7.382 23.481 1.00 54.31 144 LYS A CA 1
ATOM 1146 C C . LYS A 1 144 ? 34.506 -7.894 24.807 1.00 54.31 144 LYS A C 1
ATOM 1148 O O . LYS A 1 144 ? 35.425 -8.703 24.762 1.00 54.31 144 LYS A O 1
ATOM 1153 N N . GLU A 1 145 ? 33.968 -7.477 25.953 1.00 54.66 145 GLU A N 1
ATOM 1154 C CA . GLU A 1 145 ? 34.443 -7.841 27.299 1.00 54.66 145 GLU A CA 1
ATOM 1155 C C . GLU A 1 145 ? 33.279 -8.226 28.241 1.00 54.66 145 GLU A C 1
ATOM 1157 O O . GLU A 1 145 ? 33.197 -7.741 29.364 1.00 54.66 145 GLU A O 1
ATOM 1162 N N . ALA A 1 146 ? 32.329 -9.048 27.781 1.00 55.72 146 ALA A N 1
ATOM 1163 C CA . ALA A 1 146 ? 31.247 -9.568 28.627 1.00 55.72 146 ALA A CA 1
ATOM 1164 C C . ALA A 1 146 ? 31.296 -11.101 28.718 1.00 55.72 146 ALA A C 1
ATOM 1166 O O . ALA A 1 146 ? 31.648 -11.769 27.743 1.00 55.72 146 ALA A O 1
ATOM 1167 N N . ASP A 1 147 ? 30.932 -11.622 29.892 1.00 62.06 147 ASP A N 1
ATOM 1168 C CA . ASP A 1 147 ? 30.912 -13.043 30.246 1.00 62.06 147 ASP A CA 1
ATOM 1169 C C . ASP A 1 147 ? 30.166 -13.895 29.198 1.00 62.06 147 ASP A C 1
ATOM 1171 O O . ASP A 1 147 ? 29.103 -13.513 28.694 1.00 62.06 147 ASP A O 1
ATOM 1175 N N . GLU A 1 148 ? 30.718 -15.070 28.864 1.00 66.56 148 GLU A N 1
ATOM 1176 C CA . GLU A 1 148 ? 30.259 -15.935 27.759 1.00 66.56 148 GLU A CA 1
ATOM 1177 C C . GLU A 1 148 ? 28.758 -16.293 27.822 1.00 66.56 148 GLU A C 1
ATOM 1179 O O . GLU A 1 148 ? 28.119 -16.482 26.784 1.00 66.56 148 GLU A O 1
ATOM 1184 N N . GLU A 1 149 ? 28.166 -16.319 29.018 1.00 64.44 149 GLU A N 1
ATOM 1185 C CA . GLU A 1 149 ? 26.771 -16.709 29.249 1.00 64.44 149 GLU A CA 1
ATOM 1186 C C . GLU A 1 149 ? 25.753 -15.652 28.757 1.00 64.44 149 GLU A C 1
ATOM 1188 O O . GLU A 1 149 ? 24.702 -15.996 28.204 1.00 64.44 149 GLU A O 1
ATOM 1193 N N . GLU A 1 150 ? 26.072 -14.352 28.841 1.00 63.31 150 GLU A N 1
ATOM 1194 C CA . GLU A 1 150 ? 25.187 -13.271 28.362 1.00 63.31 150 GLU A CA 1
ATOM 1195 C C . GLU A 1 150 ? 25.192 -13.167 26.819 1.00 63.31 150 GLU A C 1
ATOM 1197 O O . GLU A 1 150 ? 24.201 -12.782 26.175 1.00 63.31 150 GLU A O 1
ATOM 1202 N N . VAL A 1 151 ? 26.301 -13.588 26.200 1.00 64.81 151 VAL A N 1
ATOM 1203 C CA . VAL A 1 151 ? 26.469 -13.659 24.742 1.00 64.81 151 VAL A CA 1
ATOM 1204 C C . VAL A 1 151 ? 25.595 -14.768 24.137 1.00 64.81 151 VAL A C 1
ATOM 1206 O O . VAL A 1 151 ? 25.027 -14.583 23.055 1.00 64.81 151 VAL A O 1
ATOM 1209 N N . GLU A 1 152 ? 25.427 -15.898 24.829 1.00 74.56 152 GLU A N 1
ATOM 1210 C CA . GLU A 1 152 ? 24.611 -17.040 24.388 1.00 74.56 152 GLU A CA 1
ATOM 1211 C C . GLU A 1 152 ? 23.109 -16.686 24.323 1.00 74.56 152 GLU A C 1
ATOM 1213 O O . GLU A 1 152 ? 22.449 -16.913 23.301 1.00 74.56 152 GLU A O 1
ATOM 1218 N N . ILE A 1 153 ? 22.577 -16.035 25.368 1.00 71.56 153 ILE A N 1
ATOM 1219 C CA . ILE A 1 153 ? 21.171 -15.581 25.439 1.00 71.56 153 ILE A CA 1
ATOM 1220 C C . ILE A 1 153 ? 20.864 -14.574 24.318 1.00 71.56 153 ILE A C 1
ATOM 1222 O O . ILE A 1 153 ? 19.808 -14.626 23.666 1.00 71.56 153 ILE A O 1
ATOM 1226 N N . SER A 1 154 ? 21.816 -13.682 24.043 1.00 71.50 154 SER A N 1
ATOM 1227 C CA . SER A 1 154 ? 21.710 -12.683 22.977 1.00 71.50 154 SER A CA 1
ATOM 1228 C C . SER A 1 154 ? 21.717 -13.331 21.586 1.00 71.50 154 SER A C 1
ATOM 1230 O O . SER A 1 154 ? 20.877 -12.999 20.742 1.00 71.50 154 SER A O 1
ATOM 1232 N N . ARG A 1 155 ? 22.579 -14.334 21.351 1.00 75.94 155 ARG A N 1
ATOM 1233 C CA . ARG A 1 155 ? 22.594 -15.117 20.099 1.00 75.94 155 ARG A CA 1
ATOM 1234 C C . ARG A 1 155 ? 21.276 -15.852 19.862 1.00 75.94 155 ARG A C 1
ATOM 1236 O O . ARG A 1 155 ? 20.750 -15.802 18.747 1.00 75.94 155 ARG A O 1
ATOM 1243 N N . ALA A 1 156 ? 20.717 -16.489 20.892 1.00 79.62 156 ALA A N 1
ATOM 1244 C CA . ALA A 1 156 ? 19.437 -17.189 20.792 1.00 79.62 156 ALA A CA 1
ATOM 1245 C C . ALA A 1 156 ? 18.289 -16.237 20.404 1.00 79.62 156 ALA A C 1
ATOM 1247 O O . ALA A 1 156 ? 17.472 -16.555 19.533 1.00 79.62 156 ALA A O 1
ATOM 1248 N N . SER A 1 157 ? 18.266 -15.035 20.986 1.00 74.94 157 SER A N 1
ATOM 1249 C CA . SER A 1 157 ? 17.272 -14.000 20.671 1.00 74.94 157 SER A CA 1
ATOM 1250 C C . SER A 1 157 ? 17.371 -13.521 19.219 1.00 74.94 157 SER A C 1
ATOM 1252 O O . SER A 1 157 ? 16.358 -13.447 18.517 1.00 74.94 157 SER A O 1
ATOM 1254 N N . VAL A 1 158 ? 18.588 -13.273 18.725 1.00 75.75 158 VAL A N 1
ATOM 1255 C CA . VAL A 1 158 ? 18.835 -12.889 17.325 1.00 75.75 158 VAL A CA 1
ATOM 1256 C C . VAL A 1 158 ? 18.366 -13.980 16.359 1.00 75.75 158 VAL A C 1
ATOM 1258 O O . VAL A 1 158 ? 17.729 -13.687 15.342 1.00 75.75 158 VAL A O 1
ATOM 1261 N N . GLU A 1 159 ? 18.633 -15.246 16.671 1.00 82.44 159 GLU A N 1
ATOM 1262 C CA . GLU A 1 159 ? 18.247 -16.361 15.808 1.00 82.44 159 GLU A CA 1
ATOM 1263 C C . GLU A 1 159 ? 16.724 -16.561 15.763 1.00 82.44 159 GLU A C 1
ATOM 1265 O O . GLU A 1 159 ? 16.154 -16.813 14.696 1.00 82.44 159 GLU A O 1
ATOM 1270 N N . ASN A 1 160 ? 16.037 -16.346 16.887 1.00 82.19 160 ASN A N 1
ATOM 1271 C CA . ASN A 1 160 ? 14.575 -16.341 16.937 1.00 82.19 160 ASN A CA 1
ATOM 1272 C C . ASN A 1 160 ? 13.976 -15.220 16.068 1.00 82.19 160 ASN A C 1
ATOM 1274 O O . ASN A 1 160 ? 13.038 -15.473 15.306 1.00 82.19 160 ASN A O 1
ATOM 1278 N N . ILE A 1 161 ? 14.553 -14.011 16.093 1.00 78.31 161 ILE A N 1
ATOM 1279 C CA . ILE A 1 161 ? 14.114 -12.891 15.239 1.00 78.31 161 ILE A CA 1
ATOM 1280 C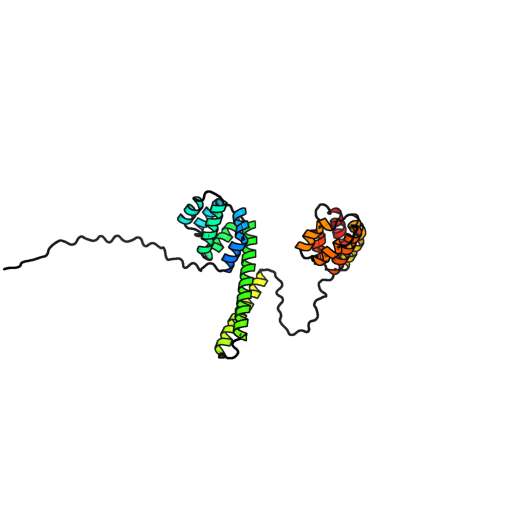 C . ILE A 1 161 ? 14.304 -13.224 13.752 1.00 78.31 161 ILE A C 1
ATOM 1282 O O . ILE A 1 161 ? 13.398 -12.990 12.944 1.00 78.31 161 ILE A O 1
ATOM 1286 N N . LYS A 1 162 ? 15.444 -13.819 13.370 1.00 81.38 162 LYS A N 1
ATOM 1287 C CA . LYS A 1 162 ? 15.688 -14.249 11.981 1.00 81.38 162 LYS A CA 1
ATOM 1288 C C . LYS A 1 162 ? 14.655 -15.270 11.509 1.00 81.38 162 LYS A C 1
ATOM 1290 O O . LYS A 1 162 ? 14.111 -15.115 10.413 1.00 81.38 162 LYS A O 1
ATOM 1295 N N . LYS A 1 163 ? 14.353 -16.285 12.327 1.00 85.94 163 LYS A N 1
ATOM 1296 C CA . LYS A 1 163 ? 13.327 -17.297 12.015 1.00 85.94 163 LYS A CA 1
ATOM 1297 C C . LYS A 1 163 ? 11.962 -16.649 11.779 1.00 85.94 163 LYS A C 1
ATOM 1299 O O . LYS A 1 163 ? 11.315 -16.931 10.769 1.00 85.94 163 LYS A O 1
ATOM 1304 N N . LEU A 1 164 ? 11.569 -15.715 12.645 1.00 83.81 164 LEU A N 1
ATOM 1305 C CA . LEU A 1 164 ? 10.293 -15.002 12.552 1.00 83.81 164 LEU A CA 1
ATOM 1306 C C . LEU A 1 164 ? 10.221 -14.129 11.284 1.00 83.81 164 LEU A C 1
ATOM 1308 O O . LEU A 1 164 ? 9.212 -14.125 10.577 1.00 83.81 164 LEU A O 1
ATOM 1312 N N . MET A 1 165 ? 11.325 -13.471 10.912 1.00 79.62 165 MET A N 1
ATOM 1313 C CA . MET A 1 165 ? 11.428 -12.730 9.650 1.00 79.62 165 MET A CA 1
ATOM 1314 C C . MET A 1 165 ? 11.295 -13.617 8.405 1.00 79.62 165 MET A C 1
ATOM 1316 O O . MET A 1 165 ? 10.666 -13.207 7.425 1.00 79.62 165 MET A O 1
ATOM 1320 N N . ILE A 1 166 ? 11.891 -14.812 8.413 1.00 83.31 166 ILE A N 1
ATOM 1321 C CA . ILE A 1 166 ? 11.773 -15.770 7.304 1.00 83.31 166 ILE A CA 1
ATOM 1322 C C . ILE A 1 166 ? 10.318 -16.223 7.160 1.00 83.31 166 ILE A C 1
ATOM 1324 O O . ILE A 1 166 ? 9.785 -16.231 6.048 1.00 83.31 166 ILE A O 1
ATOM 1328 N N . GLN A 1 167 ? 9.656 -16.535 8.275 1.00 81.19 167 GLN A N 1
ATOM 1329 C CA . GLN A 1 167 ? 8.255 -16.943 8.287 1.00 81.19 167 GLN A CA 1
ATOM 1330 C C . GLN A 1 167 ? 7.339 -15.837 7.743 1.00 81.19 167 GLN A C 1
ATOM 1332 O O . GLN A 1 167 ? 6.533 -16.101 6.851 1.00 81.19 167 GLN A O 1
ATOM 1337 N N . LEU A 1 168 ? 7.537 -14.585 8.172 1.00 79.88 168 LEU A N 1
ATOM 1338 C CA . LEU A 1 168 ? 6.812 -13.425 7.639 1.00 79.88 168 LEU A CA 1
ATOM 1339 C C . LEU A 1 168 ? 7.016 -13.260 6.126 1.00 79.88 168 LEU A C 1
ATOM 1341 O O . LEU A 1 168 ? 6.047 -13.083 5.388 1.00 79.88 168 LEU A O 1
ATOM 1345 N N . ARG A 1 169 ? 8.250 -13.381 5.618 1.00 79.38 169 ARG A N 1
ATOM 1346 C CA . ARG A 1 169 ? 8.503 -13.307 4.165 1.00 79.38 169 ARG A CA 1
ATOM 1347 C C . ARG A 1 169 ? 7.805 -14.418 3.389 1.00 79.38 169 ARG A C 1
ATOM 1349 O O . ARG A 1 169 ? 7.247 -14.139 2.330 1.00 79.38 169 ARG A O 1
ATOM 1356 N N . LYS A 1 170 ? 7.802 -15.644 3.922 1.00 79.50 170 LYS A N 1
ATOM 1357 C CA . LYS A 1 170 ? 7.116 -16.788 3.308 1.00 79.50 170 LYS A CA 1
ATOM 1358 C C . LYS A 1 170 ? 5.611 -16.536 3.204 1.00 79.50 170 LYS A C 1
ATOM 1360 O O . LYS A 1 170 ? 5.038 -16.766 2.145 1.00 79.50 170 LYS A O 1
ATOM 1365 N N . THR A 1 171 ? 4.989 -15.982 4.249 1.00 75.06 171 THR A N 1
ATOM 1366 C CA . THR A 1 171 ? 3.562 -15.600 4.209 1.00 75.06 171 THR A CA 1
ATOM 1367 C C . THR A 1 171 ? 3.256 -14.468 3.222 1.00 75.06 171 THR A C 1
ATOM 1369 O O . THR A 1 171 ? 2.128 -14.349 2.761 1.00 75.06 171 THR A O 1
ATOM 1372 N N . LEU A 1 172 ? 4.257 -13.659 2.857 1.00 67.88 172 LEU A N 1
ATOM 1373 C CA . LEU A 1 172 ? 4.130 -12.540 1.919 1.00 67.88 172 LEU A CA 1
ATOM 1374 C C . LEU A 1 172 ? 4.410 -12.916 0.453 1.00 67.88 172 LEU A C 1
ATOM 1376 O O . LEU A 1 172 ? 4.397 -12.031 -0.401 1.00 67.88 172 LEU A O 1
ATOM 1380 N N . GLY A 1 173 ? 4.728 -14.182 0.148 1.00 72.19 173 GLY A N 1
ATOM 1381 C CA . GLY A 1 173 ? 5.133 -14.592 -1.204 1.00 72.19 173 GLY A CA 1
ATOM 1382 C C . GLY A 1 173 ? 6.405 -13.888 -1.697 1.00 72.19 173 GLY A C 1
ATOM 1383 O O . GLY A 1 173 ? 6.664 -13.828 -2.898 1.00 72.19 173 GLY A O 1
ATOM 1384 N N . MET A 1 174 ? 7.197 -13.321 -0.781 1.00 72.19 174 MET A N 1
ATOM 1385 C CA . MET A 1 174 ? 8.451 -12.665 -1.127 1.00 72.19 174 MET A CA 1
ATOM 1386 C C . MET A 1 174 ? 9.549 -13.720 -1.270 1.00 72.19 174 MET A C 1
ATOM 1388 O O . MET A 1 174 ? 9.639 -14.612 -0.422 1.00 72.19 174 MET A O 1
ATOM 1392 N N . PRO A 1 175 ? 10.422 -13.619 -2.288 1.00 59.81 175 PRO A N 1
ATOM 1393 C CA . PRO A 1 175 ? 11.510 -14.568 -2.460 1.00 59.81 175 PRO A CA 1
ATOM 1394 C C . PRO A 1 175 ? 12.413 -14.546 -1.222 1.00 59.81 175 PRO A C 1
ATOM 1396 O O . PRO A 1 175 ? 13.061 -13.546 -0.902 1.00 59.81 175 PRO A O 1
ATOM 1399 N N . THR A 1 176 ? 12.441 -15.659 -0.490 1.00 57.25 176 THR A N 1
ATOM 1400 C CA . THR A 1 176 ? 13.364 -15.878 0.621 1.00 57.25 176 THR A CA 1
ATOM 1401 C C . THR A 1 176 ? 14.721 -16.229 0.032 1.00 57.25 176 THR A C 1
ATOM 1403 O O . THR A 1 176 ? 15.059 -17.399 -0.117 1.00 57.25 176 THR A O 1
ATOM 1406 N N . SER A 1 177 ? 15.507 -15.223 -0.346 1.00 52.34 177 SER A N 1
ATOM 1407 C CA . SER A 1 177 ? 16.920 -15.434 -0.651 1.00 52.34 177 SER A CA 1
ATOM 1408 C C . SER A 1 177 ? 17.634 -15.800 0.653 1.00 52.34 177 SER A C 1
ATOM 1410 O O . SER A 1 177 ? 18.052 -14.928 1.417 1.00 52.34 177 SER A O 1
ATOM 1412 N N . THR A 1 178 ? 17.689 -17.094 0.952 1.00 47.88 178 THR A N 1
ATOM 1413 C CA . THR A 1 178 ? 18.526 -17.669 2.000 1.00 47.88 178 THR A CA 1
ATOM 1414 C C . THR A 1 178 ? 19.977 -17.418 1.615 1.00 47.88 178 THR A C 1
ATOM 1416 O O . THR A 1 178 ? 20.512 -18.071 0.722 1.00 47.88 178 THR A O 1
ATOM 1419 N N . VAL A 1 179 ? 20.610 -16.438 2.260 1.00 51.03 179 VAL A N 1
ATOM 1420 C CA . VAL A 1 179 ? 22.060 -16.241 2.189 1.00 51.03 179 VAL A CA 1
ATOM 1421 C C . VAL A 1 179 ? 22.686 -17.314 3.077 1.00 51.03 179 VAL A C 1
ATOM 1423 O O . VAL A 1 179 ? 22.953 -17.092 4.252 1.00 51.03 179 VAL A O 1
ATOM 1426 N N . SER A 1 180 ? 22.825 -18.516 2.528 1.00 43.09 180 SER A N 1
ATOM 1427 C CA . SER A 1 180 ? 23.627 -19.590 3.103 1.00 43.09 180 SER A CA 1
ATOM 1428 C C . SER A 1 180 ? 24.694 -19.961 2.088 1.00 43.09 180 SER A C 1
ATOM 1430 O O . SER A 1 180 ? 24.387 -20.219 0.926 1.00 43.09 180 SER A O 1
ATOM 1432 N N . GLY A 1 181 ? 25.942 -19.979 2.544 1.00 43.19 181 GLY A N 1
ATOM 1433 C CA . GLY A 1 181 ? 27.060 -20.533 1.799 1.00 43.19 181 GLY A CA 1
ATOM 1434 C C . GLY A 1 181 ? 28.001 -19.474 1.249 1.00 43.19 181 GLY A C 1
ATOM 1435 O O . GLY A 1 181 ? 27.644 -18.670 0.393 1.00 43.19 181 GLY A O 1
ATOM 1436 N N . LYS A 1 182 ? 29.244 -19.530 1.732 1.00 49.06 182 LYS A N 1
ATOM 1437 C CA . LYS A 1 182 ? 30.438 -18.928 1.138 1.00 49.06 182 LYS A CA 1
ATOM 1438 C C . LYS A 1 182 ? 30.598 -19.456 -0.296 1.00 49.06 182 LYS A C 1
ATOM 1440 O O . LYS A 1 182 ? 31.338 -20.397 -0.547 1.00 49.06 182 LYS A O 1
ATOM 1445 N N . GLY A 1 183 ? 29.845 -18.887 -1.225 1.00 39.03 183 GLY A N 1
ATOM 1446 C CA . GLY A 1 183 ? 29.889 -19.178 -2.646 1.00 39.03 183 GLY A CA 1
ATOM 1447 C C . GLY A 1 183 ? 30.373 -17.937 -3.368 1.00 39.03 183 GLY A C 1
ATOM 1448 O O . GLY A 1 183 ? 29.716 -16.900 -3.337 1.00 39.03 183 GLY A O 1
ATOM 1449 N N . LYS A 1 184 ? 31.549 -18.057 -3.985 1.00 43.25 184 LYS A N 1
ATOM 1450 C CA . LYS A 1 184 ? 32.074 -17.209 -5.058 1.00 43.25 184 LYS A CA 1
ATOM 1451 C C . LYS A 1 184 ? 30.926 -16.503 -5.787 1.00 43.25 184 LYS A C 1
ATOM 1453 O O . LYS A 1 184 ? 30.060 -17.176 -6.339 1.00 43.25 184 LYS A O 1
ATOM 1458 N N . ILE A 1 185 ? 30.913 -15.169 -5.752 1.00 43.12 185 ILE A N 1
ATOM 1459 C CA . ILE A 1 185 ? 29.910 -14.317 -6.403 1.00 43.12 185 ILE A CA 1
ATOM 1460 C C . ILE A 1 185 ? 29.994 -14.551 -7.919 1.00 43.12 185 ILE A C 1
ATOM 1462 O O . ILE A 1 185 ? 30.607 -13.786 -8.660 1.00 43.12 185 ILE A O 1
ATOM 1466 N N . MET A 1 186 ? 29.386 -15.632 -8.404 1.00 46.62 186 MET A N 1
ATOM 1467 C CA . MET A 1 186 ? 28.918 -15.707 -9.774 1.00 46.62 186 MET A CA 1
ATOM 1468 C C . MET A 1 186 ? 27.690 -14.818 -9.811 1.00 46.62 186 MET A C 1
ATOM 1470 O O . MET A 1 186 ? 26.612 -15.184 -9.347 1.00 46.62 186 MET A O 1
ATOM 1474 N N . ARG A 1 187 ? 27.902 -13.595 -10.301 1.00 42.75 187 ARG A N 1
ATOM 1475 C CA . ARG A 1 187 ? 26.850 -12.646 -10.652 1.00 42.75 187 ARG A CA 1
ATOM 1476 C C . ARG A 1 187 ? 25.712 -13.412 -11.328 1.00 42.75 187 ARG A C 1
ATOM 1478 O O . ARG A 1 187 ? 25.867 -13.888 -12.449 1.00 42.75 187 ARG A O 1
ATOM 1485 N N . SER A 1 188 ? 24.555 -13.481 -10.678 1.00 44.19 188 SER A N 1
ATOM 1486 C CA . SER A 1 188 ? 23.287 -13.953 -11.244 1.00 44.19 188 SER A CA 1
ATOM 1487 C C . SER A 1 188 ? 22.722 -12.960 -12.278 1.00 44.19 188 SER A C 1
ATOM 1489 O O . SER A 1 188 ? 21.519 -12.735 -12.366 1.00 44.19 188 SER A O 1
ATOM 1491 N N . SER A 1 189 ? 23.594 -12.373 -13.106 1.00 50.62 189 SER A N 1
ATOM 1492 C CA . SER A 1 189 ? 23.246 -11.460 -14.201 1.00 50.62 189 SER A CA 1
ATOM 1493 C C . SER A 1 189 ? 22.549 -12.157 -15.376 1.00 50.62 189 SER A C 1
ATOM 1495 O O . SER A 1 189 ? 22.111 -11.474 -16.296 1.00 50.62 189 SER A O 1
ATOM 1497 N N . SER A 1 190 ? 22.415 -13.488 -15.373 1.00 49.84 190 SER A N 1
ATOM 1498 C CA . SER A 1 190 ? 21.844 -14.230 -16.509 1.00 49.84 190 SER A CA 1
ATOM 1499 C C . SER A 1 190 ? 20.335 -14.489 -16.453 1.00 49.84 190 SER A C 1
ATOM 1501 O O . SER A 1 190 ? 19.792 -14.909 -17.467 1.00 49.84 190 SER A O 1
ATOM 1503 N N . MET A 1 191 ? 19.624 -14.223 -15.348 1.00 53.75 191 MET A N 1
ATOM 1504 C CA . MET A 1 191 ? 18.192 -14.587 -15.252 1.00 53.75 191 MET A CA 1
ATOM 1505 C C . MET A 1 191 ? 17.186 -13.513 -15.701 1.00 53.75 191 MET A C 1
ATOM 1507 O O . MET A 1 191 ? 15.990 -13.780 -15.711 1.00 53.75 191 MET A O 1
ATOM 1511 N N . ASN A 1 192 ? 17.636 -12.330 -16.133 1.00 66.38 192 ASN A N 1
ATOM 1512 C CA . ASN A 1 192 ? 16.740 -11.253 -16.581 1.00 66.38 192 ASN A CA 1
ATOM 1513 C C . ASN A 1 192 ? 16.957 -10.857 -18.049 1.00 66.38 192 ASN A C 1
ATOM 1515 O O . ASN A 1 192 ? 16.679 -9.722 -18.418 1.00 66.38 192 ASN A O 1
ATOM 1519 N N . LYS A 1 193 ? 17.471 -11.749 -18.903 1.00 80.38 193 LYS A N 1
ATOM 1520 C CA . LYS A 1 193 ? 17.554 -11.454 -20.342 1.00 80.38 193 LYS A CA 1
ATOM 1521 C C . LYS A 1 193 ? 16.189 -11.657 -20.998 1.00 80.38 193 LYS A C 1
ATOM 1523 O O . LYS A 1 193 ? 15.438 -12.558 -20.629 1.00 80.38 193 LYS A O 1
ATOM 1528 N N . LEU A 1 194 ? 15.850 -10.784 -21.941 1.00 87.94 194 LEU A N 1
ATOM 1529 C CA . LEU A 1 194 ? 14.636 -10.910 -22.741 1.00 87.94 194 LEU A CA 1
ATOM 1530 C C . LEU A 1 194 ? 14.789 -12.148 -23.641 1.00 87.94 194 LEU A C 1
ATOM 1532 O O . LEU A 1 194 ? 15.838 -12.295 -24.274 1.00 87.94 194 LEU A O 1
ATOM 1536 N N . SER A 1 195 ? 13.803 -13.055 -23.659 1.00 90.75 195 SER A N 1
ATOM 1537 C CA . SER A 1 195 ? 13.908 -14.252 -24.507 1.00 90.75 195 SER A CA 1
ATOM 1538 C C . SER A 1 195 ? 13.858 -13.865 -25.983 1.00 90.75 195 SER A C 1
ATOM 1540 O O . SER A 1 195 ? 13.286 -12.831 -26.340 1.00 90.75 195 SER A O 1
ATOM 1542 N N . ASP A 1 196 ? 14.446 -14.688 -26.847 1.00 90.50 196 ASP A N 1
ATOM 1543 C CA . ASP A 1 196 ? 14.545 -14.358 -28.270 1.00 90.50 196 ASP A CA 1
ATOM 1544 C C . ASP A 1 196 ? 13.172 -14.275 -28.948 1.00 90.50 196 ASP A C 1
ATOM 1546 O O . ASP A 1 196 ? 12.986 -13.414 -29.801 1.00 90.50 196 ASP A O 1
ATOM 1550 N N . ALA A 1 197 ? 12.175 -15.024 -28.463 1.00 91.75 197 ALA A N 1
ATOM 1551 C CA . ALA A 1 197 ? 10.778 -14.884 -28.882 1.00 91.75 197 ALA A CA 1
ATOM 1552 C C . ALA A 1 197 ? 10.217 -13.469 -28.635 1.00 91.75 197 ALA A C 1
ATOM 1554 O O . ALA A 1 197 ? 9.558 -12.896 -29.498 1.00 91.75 197 ALA A O 1
ATOM 1555 N N . HIS A 1 198 ? 10.515 -12.860 -27.480 1.00 92.81 198 HIS A N 1
ATOM 1556 C CA . HIS A 1 198 ? 10.066 -11.492 -27.195 1.00 92.81 198 HIS A CA 1
ATOM 1557 C C . HIS A 1 198 ? 10.816 -10.463 -28.046 1.00 92.81 198 HIS A C 1
ATOM 1559 O O . HIS A 1 198 ? 10.211 -9.493 -28.492 1.00 92.81 198 HIS A O 1
ATOM 1565 N N . LYS A 1 199 ? 12.112 -10.673 -28.312 1.00 93.31 199 LYS A N 1
ATOM 1566 C CA . LYS A 1 199 ? 12.869 -9.811 -29.234 1.00 93.31 199 LYS A CA 1
ATOM 1567 C C . LYS A 1 199 ? 12.337 -9.918 -30.662 1.00 93.31 199 LYS A C 1
ATOM 1569 O O . LYS A 1 199 ? 12.215 -8.904 -31.334 1.00 93.31 199 LYS A O 1
ATOM 1574 N N . ALA A 1 200 ? 12.010 -11.125 -31.122 1.00 91.44 200 ALA A N 1
ATOM 1575 C CA . ALA A 1 200 ? 11.422 -11.354 -32.438 1.00 91.44 200 ALA A CA 1
ATOM 1576 C C . ALA A 1 200 ? 10.062 -10.654 -32.567 1.00 91.44 200 ALA A C 1
ATOM 1578 O O . ALA A 1 200 ? 9.829 -9.960 -33.556 1.00 91.44 200 ALA A O 1
ATOM 1579 N N . ALA A 1 201 ? 9.218 -10.740 -31.533 1.00 93.56 201 ALA A N 1
ATOM 1580 C CA . ALA A 1 201 ? 7.952 -10.015 -31.485 1.00 93.56 201 ALA A CA 1
ATOM 1581 C C . ALA A 1 201 ? 8.151 -8.489 -31.531 1.00 93.56 201 ALA A C 1
ATOM 1583 O O . ALA A 1 201 ? 7.496 -7.814 -32.321 1.00 93.56 201 ALA A O 1
ATOM 1584 N N . LEU A 1 202 ? 9.094 -7.944 -30.750 1.00 94.19 202 LEU A N 1
ATOM 1585 C CA . LEU A 1 202 ? 9.410 -6.510 -30.785 1.00 94.19 202 LEU A CA 1
ATOM 1586 C C . LEU A 1 202 ? 9.921 -6.060 -32.153 1.00 94.19 202 LEU A C 1
ATOM 1588 O O . LEU A 1 202 ? 9.481 -5.028 -32.637 1.00 94.19 202 LEU A O 1
ATOM 1592 N N . ARG A 1 203 ? 10.815 -6.828 -32.786 1.00 93.75 203 ARG A N 1
ATOM 1593 C CA . ARG A 1 203 ? 11.355 -6.503 -34.115 1.00 93.75 203 ARG A CA 1
ATOM 1594 C C . ARG A 1 203 ? 10.280 -6.532 -35.192 1.00 93.75 203 ARG A C 1
ATOM 1596 O O . ARG A 1 203 ? 10.263 -5.649 -36.039 1.00 93.75 203 ARG A O 1
ATOM 1603 N N . SER A 1 204 ? 9.382 -7.513 -35.131 1.00 93.38 204 SER A N 1
ATOM 1604 C CA . SER A 1 204 ? 8.304 -7.671 -36.112 1.00 93.38 204 SER A CA 1
ATOM 1605 C C . SER A 1 204 ? 7.283 -6.538 -36.025 1.00 93.38 204 SER A C 1
ATOM 1607 O O . SER A 1 204 ? 6.794 -6.084 -37.049 1.00 93.38 204 SER A O 1
ATOM 1609 N N . SER A 1 205 ? 7.004 -6.040 -34.818 1.00 94.31 205 SER A N 1
ATOM 1610 C CA . SER A 1 205 ? 6.089 -4.913 -34.592 1.00 94.31 205 SER A CA 1
ATOM 1611 C C . SER A 1 205 ? 6.802 -3.562 -34.450 1.00 94.31 205 SER A C 1
ATOM 1613 O O . SER A 1 205 ? 6.167 -2.584 -34.063 1.00 94.31 205 SER A O 1
ATOM 1615 N N . ARG A 1 206 ? 8.117 -3.478 -34.715 1.00 94.69 206 ARG A N 1
ATOM 1616 C CA . ARG A 1 206 ? 8.918 -2.273 -34.428 1.00 94.69 206 ARG A CA 1
ATOM 1617 C C . ARG A 1 206 ? 8.431 -1.065 -35.219 1.00 94.69 206 ARG A C 1
ATOM 1619 O O . ARG A 1 206 ? 8.256 -0.003 -34.634 1.00 94.69 206 ARG A O 1
ATOM 1626 N N . ILE A 1 207 ? 8.159 -1.266 -36.506 1.00 93.69 207 ILE A N 1
ATOM 1627 C CA . ILE A 1 207 ? 7.694 -0.215 -37.418 1.00 93.69 207 ILE A CA 1
ATOM 1628 C C . ILE A 1 207 ? 6.349 0.340 -36.933 1.00 93.69 207 ILE A C 1
ATOM 1630 O O . ILE A 1 207 ? 6.242 1.535 -36.673 1.00 93.69 207 ILE A O 1
ATOM 1634 N N . ASP A 1 208 ? 5.367 -0.534 -36.687 1.00 94.69 208 ASP A N 1
ATOM 1635 C CA . ASP A 1 208 ? 4.032 -0.132 -36.221 1.00 94.69 208 ASP A CA 1
ATOM 1636 C C . ASP A 1 208 ? 4.090 0.660 -34.904 1.00 94.69 208 ASP A C 1
ATOM 1638 O O . ASP A 1 208 ? 3.384 1.658 -34.721 1.00 94.69 208 ASP A O 1
ATOM 1642 N N . ILE A 1 209 ? 4.951 0.224 -33.974 1.00 95.69 209 ILE A N 1
ATOM 1643 C CA . ILE A 1 209 ? 5.151 0.893 -32.685 1.00 95.69 209 ILE A CA 1
ATOM 1644 C C . ILE A 1 209 ? 5.794 2.268 -32.889 1.00 95.69 209 ILE A C 1
ATOM 1646 O O . ILE A 1 209 ? 5.321 3.247 -32.321 1.00 95.69 209 ILE A O 1
ATOM 1650 N N . GLU A 1 210 ? 6.852 2.373 -33.689 1.00 95.75 210 GLU A N 1
ATOM 1651 C CA . GLU A 1 210 ? 7.549 3.639 -33.937 1.00 95.75 210 GLU A CA 1
ATOM 1652 C C . GLU A 1 210 ? 6.677 4.667 -34.691 1.00 95.75 210 GLU A C 1
ATOM 1654 O O . GLU A 1 210 ? 6.803 5.881 -34.475 1.00 95.75 210 GLU A O 1
ATOM 1659 N N . GLU A 1 211 ? 5.758 4.201 -35.539 1.00 94.38 211 GLU A N 1
ATOM 1660 C CA . GLU A 1 211 ? 4.812 5.047 -36.272 1.00 94.38 211 GLU A CA 1
ATOM 1661 C C . GLU A 1 211 ? 3.634 5.532 -35.422 1.00 94.38 211 GLU A C 1
ATOM 1663 O O . GLU A 1 211 ? 3.117 6.626 -35.671 1.00 94.38 211 GLU A O 1
ATOM 1668 N N . SER A 1 212 ? 3.228 4.762 -34.411 1.00 94.94 212 SER A N 1
ATOM 1669 C CA . SER A 1 212 ? 1.950 4.997 -33.732 1.00 94.94 212 SER A CA 1
ATOM 1670 C C . SER A 1 212 ? 2.060 5.354 -32.250 1.00 94.94 212 SER A C 1
ATOM 1672 O O . SER A 1 212 ? 1.154 5.991 -31.724 1.00 94.94 212 SER A O 1
ATOM 1674 N N . LEU A 1 213 ? 3.128 4.956 -31.555 1.00 96.31 213 LEU A N 1
ATOM 1675 C CA . LEU A 1 213 ? 3.264 5.154 -30.110 1.00 96.31 213 LEU A CA 1
ATOM 1676 C C . LEU A 1 213 ? 3.773 6.565 -29.769 1.00 96.31 213 LEU A C 1
ATOM 1678 O O . LEU A 1 213 ? 4.826 6.977 -30.254 1.00 96.31 213 LEU A O 1
ATOM 1682 N N . GLU A 1 214 ? 3.105 7.275 -28.854 1.00 96.56 214 GLU A N 1
ATOM 1683 C CA . GLU A 1 214 ? 3.709 8.412 -28.149 1.00 96.56 214 GLU A CA 1
ATOM 1684 C C . GLU A 1 214 ? 4.274 7.939 -26.804 1.00 96.56 214 GLU A C 1
ATOM 1686 O O . GLU A 1 214 ? 3.560 7.604 -25.858 1.00 96.56 214 GLU A O 1
ATOM 1691 N N . VAL A 1 215 ? 5.605 7.919 -26.704 1.00 96.25 215 VAL A N 1
ATOM 1692 C CA . VAL A 1 215 ? 6.313 7.395 -25.524 1.00 96.25 215 VAL A CA 1
ATOM 1693 C C . VAL A 1 215 ? 5.940 8.148 -24.242 1.00 96.25 215 VAL A C 1
ATOM 1695 O O . VAL A 1 215 ? 5.940 7.567 -23.156 1.00 96.25 215 VAL A O 1
ATOM 1698 N N . GLN A 1 216 ? 5.603 9.437 -24.350 1.00 95.94 216 GLN A N 1
ATOM 1699 C CA . GLN A 1 216 ? 5.239 10.272 -23.203 1.00 95.94 216 GLN A CA 1
ATOM 1700 C C . GLN A 1 216 ? 3.997 9.767 -22.466 1.00 95.94 216 GLN A C 1
ATOM 1702 O O . GLN A 1 216 ? 3.966 9.861 -21.238 1.00 95.94 216 GLN A O 1
ATOM 1707 N N . ASP A 1 217 ? 3.050 9.159 -23.179 1.00 95.69 217 ASP A N 1
ATOM 1708 C CA . ASP A 1 217 ? 1.783 8.695 -22.608 1.00 95.69 217 ASP A CA 1
ATOM 1709 C C . ASP A 1 217 ? 1.984 7.474 -21.704 1.00 95.69 217 ASP A C 1
ATOM 1711 O O . ASP A 1 217 ? 1.356 7.343 -20.653 1.00 95.69 217 ASP A O 1
ATOM 1715 N N . ILE A 1 218 ? 2.913 6.586 -22.071 1.00 95.75 218 ILE A N 1
ATOM 1716 C CA . ILE A 1 218 ? 3.157 5.334 -21.340 1.00 95.75 218 ILE A CA 1
ATOM 1717 C C . ILE A 1 218 ? 4.277 5.446 -20.293 1.00 95.75 218 ILE A C 1
ATOM 1719 O O . ILE A 1 218 ? 4.368 4.614 -19.381 1.00 95.75 218 ILE A O 1
ATOM 1723 N N . LEU A 1 219 ? 5.138 6.466 -20.390 1.00 95.25 219 LEU A N 1
ATOM 1724 C CA . LEU A 1 219 ? 6.298 6.651 -19.509 1.00 95.25 219 LEU A CA 1
ATOM 1725 C C . LEU A 1 219 ? 5.959 6.733 -18.009 1.00 95.25 219 LEU A C 1
ATOM 1727 O O . LEU A 1 219 ? 6.682 6.100 -17.233 1.00 95.25 219 LEU A O 1
ATOM 1731 N N . PRO A 1 220 ? 4.916 7.463 -17.556 1.00 95.25 220 PRO A N 1
ATOM 1732 C CA . PRO A 1 220 ? 4.582 7.554 -16.134 1.00 95.25 220 PRO A CA 1
ATOM 1733 C C . PRO A 1 220 ? 4.369 6.180 -15.496 1.00 95.25 220 PRO A C 1
ATOM 1735 O O . PRO A 1 220 ? 4.942 5.882 -14.447 1.00 95.25 220 PRO A O 1
ATOM 1738 N N . ARG A 1 221 ? 3.630 5.306 -16.184 1.00 94.19 221 ARG A N 1
ATOM 1739 C CA . ARG A 1 221 ? 3.339 3.947 -15.722 1.00 94.19 221 ARG A CA 1
ATOM 1740 C C . ARG A 1 221 ? 4.572 3.050 -15.765 1.00 94.19 221 ARG A C 1
ATOM 1742 O O . ARG A 1 221 ? 4.856 2.330 -14.813 1.00 94.19 221 ARG A O 1
ATOM 1749 N N . CYS A 1 222 ? 5.372 3.173 -16.822 1.00 94.88 222 CYS A N 1
ATOM 1750 C CA . CYS A 1 222 ? 6.643 2.464 -16.946 1.00 94.88 222 CYS A CA 1
ATOM 1751 C C . CYS A 1 222 ? 7.638 2.809 -15.819 1.00 94.88 222 CYS A C 1
ATOM 1753 O O . CYS A 1 222 ? 8.422 1.955 -15.401 1.00 94.88 222 CYS A O 1
ATOM 1755 N N . ILE A 1 223 ? 7.625 4.045 -15.316 1.00 95.44 223 ILE A N 1
ATOM 1756 C CA . ILE A 1 223 ? 8.460 4.465 -14.179 1.00 95.44 223 ILE A CA 1
ATOM 1757 C C . ILE A 1 223 ? 7.872 3.976 -12.860 1.00 95.44 223 ILE A C 1
ATOM 1759 O O . ILE A 1 223 ? 8.611 3.450 -12.028 1.00 95.44 223 ILE A O 1
ATOM 1763 N N . GLN A 1 224 ? 6.555 4.115 -12.682 1.00 94.62 224 GLN A N 1
ATOM 1764 C CA . GLN A 1 224 ? 5.841 3.655 -11.490 1.00 94.62 224 GLN A CA 1
ATOM 1765 C C . GLN A 1 224 ? 6.082 2.164 -11.218 1.00 94.62 224 GLN A C 1
ATOM 1767 O O . GLN A 1 224 ? 6.358 1.783 -10.081 1.00 94.62 224 GLN A O 1
ATOM 1772 N N . ASP A 1 225 ? 6.054 1.342 -12.268 1.00 94.12 225 ASP A N 1
ATOM 1773 C CA . ASP A 1 225 ? 6.258 -0.107 -12.177 1.00 94.12 225 ASP A CA 1
ATOM 1774 C C . ASP A 1 225 ? 7.749 -0.513 -12.227 1.00 94.12 225 ASP A C 1
ATOM 1776 O O . ASP A 1 225 ? 8.091 -1.697 -12.208 1.00 94.12 225 ASP A O 1
ATOM 1780 N N . GLY A 1 226 ? 8.666 0.462 -12.270 1.00 91.06 226 GLY A N 1
ATOM 1781 C CA . GLY A 1 226 ? 10.113 0.240 -12.197 1.00 91.06 226 GLY A CA 1
ATOM 1782 C C . GLY A 1 226 ? 10.750 -0.333 -13.467 1.00 91.06 226 GLY A C 1
ATOM 1783 O O . GLY A 1 226 ? 11.890 -0.803 -13.422 1.00 91.06 226 GLY A O 1
ATOM 1784 N N . MET A 1 227 ? 10.053 -0.289 -14.607 1.00 94.00 227 MET A N 1
ATOM 1785 C CA . MET A 1 227 ? 10.589 -0.713 -15.904 1.00 94.00 227 MET A CA 1
ATOM 1786 C C . MET A 1 227 ? 11.754 0.185 -16.338 1.00 94.00 227 MET A C 1
ATOM 1788 O O . MET A 1 227 ? 12.823 -0.300 -16.725 1.00 94.00 227 MET A O 1
ATOM 1792 N N . ILE A 1 228 ? 11.556 1.500 -16.218 1.00 94.69 228 ILE A N 1
ATOM 1793 C CA . ILE A 1 228 ? 12.491 2.551 -16.628 1.00 94.69 228 ILE A CA 1
ATOM 1794 C C . ILE A 1 228 ? 12.802 3.449 -15.430 1.00 94.69 228 ILE A C 1
ATOM 1796 O O . ILE A 1 228 ? 11.936 3.746 -14.614 1.00 94.69 228 ILE A O 1
ATOM 1800 N N . THR A 1 229 ? 14.058 3.883 -15.308 1.00 95.50 229 THR A N 1
ATOM 1801 C CA . THR A 1 229 ? 14.471 4.830 -14.262 1.00 95.50 229 THR A CA 1
ATOM 1802 C C . THR A 1 229 ? 14.297 6.273 -14.728 1.00 95.50 229 THR A C 1
ATOM 1804 O O . THR A 1 229 ? 14.307 6.556 -15.926 1.00 95.50 229 THR A O 1
ATOM 1807 N N . GLN A 1 230 ? 14.244 7.221 -13.791 1.00 95.12 230 GLN A N 1
ATOM 1808 C CA . GLN A 1 230 ? 14.145 8.645 -14.131 1.00 95.12 230 GLN A CA 1
ATOM 1809 C C . GLN A 1 230 ? 15.288 9.123 -15.047 1.00 95.12 230 GLN A C 1
ATOM 1811 O O . GLN A 1 230 ? 15.069 9.933 -15.945 1.00 95.12 230 GLN A O 1
ATOM 1816 N N . ARG A 1 231 ? 16.497 8.569 -14.872 1.00 95.12 231 ARG A N 1
ATOM 1817 C CA . ARG A 1 231 ? 17.654 8.853 -15.736 1.00 95.12 231 ARG A CA 1
ATOM 1818 C C . ARG A 1 231 ? 17.414 8.405 -17.178 1.00 95.12 231 ARG A C 1
ATOM 1820 O O . ARG A 1 231 ? 17.730 9.138 -18.102 1.00 95.12 231 ARG A O 1
ATOM 1827 N N . MET A 1 232 ? 16.838 7.224 -17.368 1.00 96.06 232 MET A N 1
ATOM 1828 C CA . MET A 1 232 ? 16.548 6.684 -18.697 1.00 96.06 232 MET A CA 1
ATOM 1829 C C . MET A 1 232 ? 15.394 7.417 -19.375 1.00 96.06 232 MET A C 1
ATOM 1831 O O . MET A 1 232 ? 15.459 7.641 -20.577 1.00 96.06 232 MET A O 1
ATOM 1835 N N . LYS A 1 233 ? 14.384 7.863 -18.612 1.00 96.81 233 LYS A N 1
ATOM 1836 C CA . LYS A 1 233 ? 13.364 8.789 -19.128 1.00 96.81 233 LYS A CA 1
ATOM 1837 C C . LYS A 1 233 ? 14.019 10.036 -19.721 1.00 96.81 233 LYS A C 1
ATOM 1839 O O . LYS A 1 233 ? 13.669 10.419 -20.829 1.00 96.81 233 LYS A O 1
ATOM 1844 N N . ALA A 1 234 ? 14.960 10.652 -19.003 1.00 96.12 234 ALA A N 1
ATOM 1845 C CA . ALA A 1 234 ? 15.659 11.833 -19.504 1.00 96.12 234 ALA A CA 1
ATOM 1846 C C . ALA A 1 234 ? 16.431 11.531 -20.800 1.00 96.12 234 ALA A C 1
ATOM 1848 O O . ALA A 1 234 ? 16.363 12.322 -21.731 1.00 96.12 234 ALA A O 1
ATOM 1849 N N . THR A 1 235 ? 17.092 10.370 -20.893 1.00 96.88 235 THR A N 1
ATOM 1850 C CA . THR A 1 235 ? 17.766 9.925 -22.127 1.00 96.88 235 THR A CA 1
ATOM 1851 C C . THR A 1 235 ? 16.793 9.764 -23.293 1.00 96.88 235 THR A C 1
ATOM 1853 O O . THR A 1 235 ? 17.064 10.268 -24.373 1.00 96.88 235 THR A O 1
ATOM 1856 N N . VAL A 1 236 ? 15.643 9.119 -23.077 1.00 97.62 236 VAL A N 1
ATOM 1857 C CA . VAL A 1 236 ? 14.618 8.946 -24.118 1.00 97.62 236 VAL A CA 1
ATOM 1858 C C . VAL A 1 236 ? 14.066 10.296 -24.569 1.00 97.62 236 VAL A C 1
ATOM 1860 O O . VAL A 1 236 ? 14.009 10.557 -25.761 1.00 97.62 236 VAL A O 1
ATOM 1863 N N . LEU A 1 237 ? 13.695 11.178 -23.636 1.00 97.06 237 LEU A N 1
ATOM 1864 C CA . LEU A 1 237 ? 13.103 12.482 -23.957 1.00 97.06 237 LEU A CA 1
ATOM 1865 C C . LEU A 1 237 ? 14.097 13.500 -24.531 1.00 97.06 237 LEU A C 1
ATOM 1867 O O . LEU A 1 237 ? 13.660 14.516 -25.062 1.00 97.06 237 LEU A O 1
ATOM 1871 N N . ALA A 1 238 ? 15.404 13.243 -24.436 1.00 97.44 238 ALA A N 1
ATOM 1872 C CA . ALA A 1 238 ? 16.420 14.077 -25.071 1.00 97.44 238 ALA A CA 1
ATOM 1873 C C . ALA A 1 238 ? 16.392 13.970 -26.606 1.00 97.44 238 ALA A C 1
ATOM 1875 O O . ALA A 1 238 ? 16.899 14.865 -27.280 1.00 97.44 238 ALA A O 1
ATOM 1876 N N . HIS A 1 239 ? 15.800 12.906 -27.158 1.00 97.81 239 HIS A N 1
ATOM 1877 C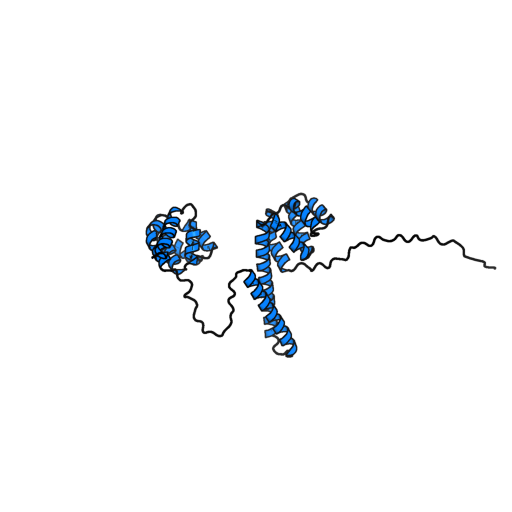 CA . HIS A 1 239 ? 15.645 12.768 -28.600 1.00 97.81 239 HIS A CA 1
ATOM 1878 C C . HIS A 1 239 ? 14.555 13.712 -29.144 1.00 97.81 239 HIS A C 1
ATOM 1880 O O . HIS A 1 239 ? 13.445 13.760 -28.593 1.00 97.81 239 HIS A O 1
ATOM 1886 N N . PRO A 1 240 ? 14.842 14.454 -30.231 1.00 95.69 240 PRO A N 1
ATOM 1887 C CA . PRO A 1 240 ? 13.949 15.482 -30.757 1.00 95.69 240 PRO A CA 1
ATOM 1888 C C . PRO A 1 240 ? 12.673 14.909 -31.380 1.00 95.69 240 PRO A C 1
ATOM 1890 O O . PRO A 1 240 ? 11.595 15.480 -31.210 1.00 95.69 240 PRO A O 1
ATOM 1893 N N . THR A 1 241 ? 12.769 13.784 -32.091 1.00 97.56 241 THR A N 1
ATOM 1894 C CA . THR A 1 241 ? 11.648 13.231 -32.860 1.00 97.56 241 THR A CA 1
ATOM 1895 C C . THR A 1 241 ? 10.946 12.103 -32.107 1.00 97.56 241 THR A C 1
ATOM 1897 O O . THR A 1 241 ? 11.580 11.320 -31.401 1.00 97.56 241 THR A O 1
ATOM 1900 N N . ARG A 1 242 ? 9.620 11.974 -32.275 1.00 96.94 242 ARG A N 1
ATOM 1901 C CA . ARG A 1 242 ? 8.836 10.872 -31.680 1.00 96.94 242 ARG A CA 1
ATOM 1902 C C . ARG A 1 242 ? 9.416 9.505 -32.049 1.00 96.94 242 ARG A C 1
ATOM 1904 O O . ARG A 1 242 ? 9.548 8.647 -31.186 1.00 96.94 242 ARG A O 1
ATOM 1911 N N . HIS A 1 243 ? 9.798 9.340 -33.313 1.00 97.12 243 HIS A N 1
ATOM 1912 C CA . HIS A 1 243 ? 10.382 8.109 -33.836 1.00 97.12 243 HIS A CA 1
ATOM 1913 C C . HIS A 1 243 ? 11.684 7.734 -33.108 1.00 97.12 243 HIS A C 1
ATOM 1915 O O . HIS A 1 243 ? 11.807 6.619 -32.607 1.00 97.12 243 HIS A O 1
ATOM 1921 N N . GLU A 1 244 ? 12.618 8.676 -32.947 1.00 96.75 244 GLU A N 1
ATOM 1922 C CA . GLU A 1 244 ? 13.855 8.434 -32.191 1.00 96.75 244 GLU A CA 1
ATOM 1923 C C . GLU A 1 244 ? 13.586 8.150 -30.710 1.00 96.75 244 GLU A C 1
ATOM 1925 O O . GLU A 1 244 ? 14.223 7.269 -30.132 1.00 96.75 244 GLU A O 1
ATOM 1930 N N . ARG A 1 245 ? 12.610 8.838 -30.097 1.00 98.06 245 ARG A N 1
ATOM 1931 C CA . ARG A 1 245 ? 12.181 8.539 -28.721 1.00 98.06 245 ARG A CA 1
ATOM 1932 C C . ARG A 1 245 ? 11.671 7.101 -28.601 1.00 98.06 245 ARG A C 1
ATOM 1934 O O . ARG A 1 245 ? 12.058 6.404 -27.663 1.00 98.06 245 ARG A O 1
ATOM 1941 N N . CYS A 1 246 ? 10.824 6.651 -29.531 1.00 97.12 246 CYS A N 1
ATOM 1942 C CA . CYS A 1 246 ? 10.325 5.273 -29.578 1.00 97.12 246 CYS A CA 1
ATOM 1943 C C . CYS A 1 246 ? 11.467 4.275 -29.742 1.00 97.12 246 CYS A C 1
ATOM 1945 O O . CYS A 1 246 ? 11.561 3.329 -28.963 1.00 97.12 246 CYS A O 1
ATOM 1947 N N . SER A 1 247 ? 12.362 4.517 -30.696 1.00 96.81 247 SER A N 1
ATOM 1948 C CA . SER A 1 247 ? 13.497 3.639 -30.974 1.00 96.81 247 SER A CA 1
ATOM 1949 C C . SER A 1 247 ? 14.417 3.499 -29.751 1.00 96.81 247 SER A C 1
ATOM 1951 O O . SER A 1 247 ? 14.659 2.386 -29.281 1.00 96.81 247 SER A O 1
ATOM 1953 N N . ALA A 1 248 ? 14.800 4.616 -29.116 1.00 97.25 248 ALA A N 1
ATOM 1954 C CA . ALA A 1 248 ? 15.604 4.615 -27.889 1.00 97.25 248 ALA A CA 1
ATOM 1955 C C . ALA A 1 248 ? 14.902 3.910 -26.712 1.00 97.25 248 ALA A C 1
ATOM 1957 O O . ALA A 1 248 ? 15.534 3.226 -25.900 1.00 97.25 248 ALA A O 1
ATOM 1958 N N . PHE A 1 249 ? 13.581 4.064 -26.601 1.00 97.25 249 PHE A N 1
ATOM 1959 C CA . PHE A 1 249 ? 12.775 3.381 -25.593 1.00 97.25 249 PHE A CA 1
ATOM 1960 C C . PHE A 1 249 ? 12.707 1.863 -25.826 1.00 97.25 249 PHE A C 1
ATOM 1962 O O . PHE A 1 249 ? 12.810 1.092 -24.867 1.00 97.25 249 PHE A O 1
ATOM 1969 N N . LEU A 1 250 ? 12.567 1.418 -27.078 1.00 96.12 250 LEU A N 1
ATOM 1970 C CA . LEU A 1 250 ? 12.556 -0.002 -27.433 1.00 96.12 250 LEU A CA 1
ATOM 1971 C C . LEU A 1 250 ? 13.923 -0.655 -27.198 1.00 96.12 250 LEU A C 1
ATOM 1973 O O . LEU A 1 250 ? 13.982 -1.750 -26.639 1.00 96.12 250 LEU A O 1
ATOM 1977 N N . ASP A 1 251 ? 15.019 0.039 -27.502 1.00 95.25 251 ASP A N 1
ATOM 1978 C CA . ASP A 1 251 ? 16.373 -0.455 -27.222 1.00 95.25 251 ASP A CA 1
ATOM 1979 C C . ASP A 1 251 ? 16.594 -0.660 -25.715 1.00 95.25 251 ASP A C 1
ATOM 1981 O O . ASP A 1 251 ? 17.140 -1.672 -25.264 1.00 95.25 251 ASP A O 1
ATOM 1985 N N . ILE A 1 252 ? 16.086 0.265 -24.896 1.00 94.38 252 ILE A N 1
ATOM 1986 C CA . ILE A 1 252 ? 16.035 0.109 -23.442 1.00 94.38 252 ILE A CA 1
ATOM 1987 C C . ILE A 1 252 ? 15.249 -1.150 -23.048 1.00 94.38 252 ILE A C 1
ATOM 1989 O O . ILE A 1 252 ? 15.704 -1.910 -22.186 1.00 94.38 252 ILE A O 1
ATOM 1993 N N . LEU A 1 253 ? 14.084 -1.377 -23.657 1.00 93.62 253 LEU A N 1
ATOM 1994 C CA . LEU A 1 253 ? 13.209 -2.504 -23.345 1.00 93.62 253 LEU A CA 1
ATOM 1995 C C . LEU A 1 253 ? 13.894 -3.850 -23.628 1.00 93.62 253 LEU A C 1
ATOM 1997 O O . LEU A 1 253 ? 13.831 -4.756 -22.790 1.00 93.62 253 LEU A O 1
ATOM 2001 N N . GLU A 1 254 ? 14.619 -3.958 -24.745 1.00 93.06 254 GLU A N 1
ATOM 2002 C CA . GLU A 1 254 ? 15.365 -5.166 -25.125 1.00 93.06 254 GLU A CA 1
ATOM 2003 C C . GLU A 1 254 ? 16.414 -5.578 -24.074 1.00 93.06 254 GLU A C 1
ATOM 2005 O O . GLU A 1 254 ? 16.668 -6.771 -23.870 1.00 93.06 254 GLU A O 1
ATOM 2010 N N . THR A 1 255 ? 16.979 -4.612 -23.340 1.00 91.50 255 THR A N 1
ATOM 2011 C CA . THR A 1 255 ? 18.003 -4.865 -22.308 1.00 91.50 255 THR A CA 1
ATOM 2012 C C . THR A 1 255 ? 17.440 -5.222 -20.928 1.00 91.50 255 THR A C 1
ATOM 2014 O O . THR A 1 255 ? 18.167 -5.755 -20.086 1.00 91.50 255 THR A O 1
ATOM 2017 N N . ARG A 1 256 ? 16.157 -4.939 -20.663 1.00 88.00 256 ARG A N 1
ATOM 2018 C CA . ARG A 1 256 ? 15.565 -4.965 -19.309 1.00 88.00 256 ARG A CA 1
ATOM 2019 C C . ARG A 1 256 ? 14.887 -6.282 -18.922 1.00 88.00 256 ARG A C 1
ATOM 2021 O O . ARG A 1 256 ? 14.559 -6.478 -17.749 1.00 88.00 256 ARG A O 1
ATOM 2028 N N . GLY A 1 257 ? 14.728 -7.197 -19.874 1.00 89.62 257 GLY A N 1
ATOM 2029 C CA . GLY A 1 257 ? 14.235 -8.549 -19.618 1.00 89.62 257 GLY A CA 1
ATOM 2030 C C . GLY A 1 257 ? 12.726 -8.721 -19.715 1.00 89.62 257 GLY A C 1
ATOM 2031 O O . GLY A 1 257 ? 11.976 -7.772 -19.924 1.00 89.62 257 GLY A O 1
ATOM 2032 N N . LYS A 1 258 ? 12.264 -9.963 -19.517 1.00 91.69 258 LYS A N 1
ATOM 2033 C CA . LYS A 1 258 ? 10.850 -10.344 -19.692 1.00 91.69 258 LYS A CA 1
ATOM 2034 C C . LYS A 1 258 ? 9.875 -9.502 -18.858 1.00 91.69 258 LYS A C 1
ATOM 2036 O O . LYS A 1 258 ? 8.842 -9.089 -19.368 1.00 91.69 258 LYS A O 1
ATOM 2041 N N . LYS A 1 259 ? 10.206 -9.200 -17.597 1.00 91.62 259 LYS A N 1
ATOM 2042 C CA . LYS A 1 259 ? 9.333 -8.380 -16.735 1.00 91.62 259 LYS A CA 1
ATOM 2043 C C . LYS A 1 259 ? 9.089 -6.985 -17.307 1.00 91.62 259 LYS A C 1
ATOM 2045 O O . LYS A 1 259 ? 7.986 -6.471 -17.186 1.00 91.62 259 LYS A O 1
ATOM 2050 N N . ALA A 1 260 ? 10.106 -6.385 -17.921 1.00 93.44 260 ALA A N 1
ATOM 2051 C CA . ALA A 1 260 ? 9.971 -5.071 -18.530 1.00 93.44 260 ALA A CA 1
ATOM 2052 C C . ALA A 1 260 ? 9.032 -5.118 -19.737 1.00 93.44 260 ALA A C 1
ATOM 2054 O O . ALA A 1 260 ? 8.155 -4.273 -19.859 1.00 93.44 260 ALA A O 1
ATOM 2055 N N . PHE A 1 261 ? 9.143 -6.161 -20.561 1.00 94.25 261 PHE A N 1
ATOM 2056 C CA . PHE A 1 261 ? 8.205 -6.399 -21.653 1.00 94.25 261 PHE A CA 1
ATOM 2057 C C . PHE A 1 261 ? 6.757 -6.555 -21.154 1.00 94.25 261 PHE A C 1
ATOM 2059 O O . PHE A 1 261 ? 5.849 -5.925 -21.691 1.00 94.25 261 PHE A O 1
ATOM 2066 N N . ASP A 1 262 ? 6.535 -7.341 -20.095 1.00 93.12 262 ASP A N 1
ATOM 2067 C CA . ASP A 1 262 ? 5.198 -7.547 -19.518 1.00 93.12 262 ASP A CA 1
ATOM 2068 C C . ASP A 1 262 ? 4.588 -6.225 -18.994 1.00 93.12 262 ASP A C 1
ATOM 2070 O O . ASP A 1 262 ? 3.393 -5.968 -19.178 1.00 93.12 262 ASP A O 1
ATOM 2074 N N . ILE A 1 263 ? 5.411 -5.360 -18.384 1.00 94.56 263 ILE A N 1
ATOM 2075 C CA . ILE A 1 263 ? 5.002 -4.015 -17.947 1.00 94.56 263 ILE A CA 1
ATOM 2076 C C . ILE A 1 263 ? 4.678 -3.136 -19.156 1.00 94.56 263 ILE A C 1
ATOM 2078 O O . ILE A 1 263 ? 3.621 -2.514 -19.166 1.00 94.56 263 ILE A O 1
ATOM 2082 N N . PHE A 1 264 ? 5.525 -3.122 -20.189 1.00 95.50 264 PHE A N 1
ATOM 2083 C CA . PHE A 1 264 ? 5.285 -2.363 -21.419 1.00 95.50 264 PHE A CA 1
ATOM 2084 C C . PHE A 1 264 ? 3.939 -2.733 -22.058 1.00 95.50 264 PHE A C 1
ATOM 2086 O O . PHE A 1 264 ? 3.097 -1.865 -22.270 1.00 95.50 264 PHE A O 1
ATOM 2093 N N . VAL A 1 265 ? 3.673 -4.027 -22.257 1.00 94.69 265 VAL A N 1
ATOM 2094 C CA . VAL A 1 265 ? 2.397 -4.514 -22.813 1.00 94.69 265 VAL A CA 1
ATOM 2095 C C . VAL A 1 265 ? 1.202 -4.161 -21.920 1.00 94.69 265 VAL A C 1
ATOM 2097 O O . VAL A 1 265 ? 0.085 -3.978 -22.411 1.00 94.69 265 VAL A O 1
ATOM 2100 N N . SER A 1 266 ? 1.409 -4.068 -20.606 1.00 92.81 266 SER A N 1
ATOM 2101 C CA . SER A 1 266 ? 0.379 -3.640 -19.653 1.00 92.81 266 SER A CA 1
ATOM 2102 C C . SER A 1 266 ? 0.166 -2.124 -19.651 1.00 92.81 266 SER A C 1
ATOM 2104 O O . SER A 1 266 ? -0.950 -1.679 -19.384 1.00 92.81 266 SER A O 1
ATOM 2106 N N . ALA A 1 267 ? 1.212 -1.352 -19.957 1.00 93.94 267 ALA A N 1
ATOM 2107 C CA . ALA A 1 267 ? 1.194 0.102 -20.062 1.00 93.94 267 ALA A CA 1
ATOM 2108 C C . ALA A 1 267 ? 0.585 0.599 -21.379 1.00 93.94 267 ALA A C 1
ATOM 2110 O O . ALA A 1 267 ? 0.095 1.723 -21.413 1.00 93.94 267 ALA A O 1
ATOM 2111 N N . LEU A 1 268 ? 0.539 -0.240 -22.421 1.00 93.62 268 LEU A N 1
ATOM 2112 C CA . LEU A 1 268 ? -0.327 -0.022 -23.581 1.00 93.62 268 LEU A CA 1
ATOM 2113 C C . LEU A 1 268 ? -1.799 -0.068 -23.114 1.00 93.62 268 LEU A C 1
ATOM 2115 O O . LEU A 1 268 ? -2.387 -1.150 -22.945 1.00 93.62 268 LEU A O 1
ATOM 2119 N N . HIS A 1 269 ? -2.330 1.126 -22.828 1.00 82.31 269 HIS A N 1
ATOM 2120 C CA . HIS A 1 269 ? -3.729 1.420 -22.507 1.00 82.31 269 HIS A CA 1
ATOM 2121 C C . HIS A 1 269 ? -4.645 1.147 -23.712 1.00 82.31 269 HIS A C 1
ATOM 2123 O O . HIS A 1 269 ? -4.178 0.732 -24.776 1.00 82.31 269 HIS A O 1
ATOM 2129 N N . ASP A 1 270 ? -5.951 1.350 -23.536 1.00 75.88 270 ASP A N 1
ATOM 2130 C CA . ASP A 1 270 ? -6.958 1.086 -24.571 1.00 75.88 270 ASP A CA 1
ATOM 2131 C C . ASP A 1 270 ? -6.683 1.876 -25.862 1.00 75.88 270 ASP A C 1
ATOM 2133 O O . ASP A 1 270 ? -6.843 1.329 -26.954 1.00 75.88 270 ASP A O 1
ATOM 2137 N N . ASP A 1 271 ? -6.115 3.080 -25.745 1.00 83.31 271 ASP A N 1
ATOM 2138 C CA . ASP A 1 271 ? -5.725 3.929 -26.880 1.00 83.31 271 ASP A CA 1
ATOM 2139 C C . ASP A 1 271 ? -4.653 3.294 -27.784 1.00 83.31 271 ASP A C 1
ATOM 2141 O O . ASP A 1 271 ? -4.559 3.624 -28.960 1.00 83.31 271 ASP A O 1
ATOM 2145 N N . TYR A 1 272 ? -3.884 2.327 -27.269 1.00 92.81 272 TYR A N 1
ATOM 2146 C CA . TYR A 1 272 ? -2.843 1.598 -28.004 1.00 92.81 272 TYR A CA 1
ATOM 2147 C C . TYR A 1 272 ? -3.153 0.099 -28.135 1.00 92.81 272 TYR A C 1
ATOM 2149 O O . TYR A 1 272 ? -2.259 -0.730 -28.347 1.00 92.81 272 TYR A O 1
ATOM 2157 N N . HIS A 1 273 ? -4.426 -0.292 -28.018 1.00 88.50 273 HIS A N 1
ATOM 2158 C CA . HIS A 1 273 ? -4.832 -1.697 -28.089 1.00 88.50 273 HIS A CA 1
ATOM 2159 C C . HIS A 1 273 ? -4.451 -2.365 -29.423 1.00 88.50 273 HIS A C 1
ATOM 2161 O O . HIS A 1 273 ? -4.102 -3.550 -29.453 1.00 88.50 273 HIS A O 1
ATOM 2167 N N . PHE A 1 274 ? -4.444 -1.600 -30.518 1.00 91.00 274 PHE A N 1
ATOM 2168 C CA . PHE A 1 274 ? -4.042 -2.080 -31.842 1.00 91.00 274 PHE A CA 1
ATOM 2169 C C . PHE A 1 274 ? -2.559 -2.479 -31.920 1.00 91.00 274 PHE A C 1
ATOM 2171 O O . PHE A 1 274 ? -2.236 -3.360 -32.705 1.00 91.00 274 PHE A O 1
ATOM 2178 N N . LEU A 1 275 ? -1.678 -1.930 -31.072 1.00 92.50 275 LEU A N 1
ATOM 2179 C CA . LEU A 1 275 ? -0.274 -2.365 -30.950 1.00 92.50 275 LEU A CA 1
ATOM 2180 C C . LEU A 1 275 ? -0.127 -3.585 -30.032 1.00 92.50 275 LEU A C 1
ATOM 2182 O O . LEU A 1 275 ? 0.745 -4.437 -30.206 1.00 92.50 275 LEU A O 1
ATOM 2186 N N . LYS A 1 276 ? -1.011 -3.697 -29.039 1.00 91.00 276 LYS A N 1
ATOM 2187 C CA . LYS A 1 276 ? -0.987 -4.764 -28.033 1.00 91.00 276 LYS A CA 1
ATOM 2188 C C . LYS A 1 276 ? -1.342 -6.133 -28.610 1.00 91.00 276 LYS A C 1
ATOM 2190 O O . LYS A 1 276 ? -0.766 -7.144 -28.197 1.00 91.00 276 LYS A O 1
ATOM 2195 N N . LEU A 1 277 ? -2.314 -6.184 -29.522 1.00 87.38 277 LEU A N 1
ATOM 2196 C CA . LEU A 1 277 ? -2.786 -7.438 -30.112 1.00 87.38 277 LEU A CA 1
ATOM 2197 C C . LEU A 1 277 ? -1.724 -8.125 -30.994 1.00 87.38 277 LEU A C 1
ATOM 2199 O O . LEU A 1 277 ? -1.470 -9.308 -30.742 1.00 87.38 277 LEU A O 1
ATOM 2203 N N . PRO A 1 278 ? -1.068 -7.441 -31.957 1.00 89.38 278 PRO A N 1
ATOM 2204 C CA . PRO A 1 278 ? 0.014 -8.020 -32.752 1.00 89.38 278 PRO A CA 1
ATOM 2205 C C . PRO A 1 278 ? 1.152 -8.549 -31.884 1.00 89.38 278 PRO A C 1
ATOM 2207 O O . PRO A 1 278 ? 1.543 -9.700 -32.044 1.00 89.38 278 PRO A O 1
ATOM 2210 N N . LEU A 1 279 ? 1.589 -7.784 -30.877 1.00 90.88 279 LEU A N 1
ATOM 2211 C CA . LEU A 1 279 ? 2.655 -8.205 -29.962 1.00 90.88 279 LEU A CA 1
ATOM 2212 C C . LEU A 1 279 ? 2.328 -9.510 -29.223 1.00 90.88 279 LEU A C 1
ATOM 2214 O O . LEU A 1 279 ? 3.170 -10.401 -29.107 1.00 90.88 279 LEU A O 1
ATOM 2218 N N . LYS A 1 280 ? 1.093 -9.657 -28.724 1.00 90.56 280 LYS A N 1
ATOM 2219 C CA . LYS A 1 280 ? 0.660 -10.894 -28.054 1.00 90.56 280 LYS A CA 1
ATOM 2220 C C . LYS A 1 280 ? 0.480 -12.056 -29.026 1.00 90.56 280 LYS A C 1
ATOM 2222 O O . LYS A 1 280 ? 0.731 -13.201 -28.648 1.00 90.56 280 LYS A O 1
ATOM 2227 N N . ARG A 1 281 ? 0.003 -11.782 -30.241 1.00 88.69 281 ARG A N 1
ATOM 2228 C CA . ARG A 1 281 ? -0.159 -12.791 -31.291 1.00 88.69 281 ARG A CA 1
ATOM 2229 C C . ARG A 1 281 ? 1.199 -13.338 -31.712 1.00 88.69 281 ARG A C 1
ATOM 2231 O O . ARG A 1 281 ? 1.365 -14.552 -31.716 1.00 88.69 281 ARG A O 1
ATOM 2238 N N . GLU A 1 282 ? 2.156 -12.459 -31.975 1.00 87.75 282 GLU A N 1
ATOM 2239 C CA . GLU A 1 282 ? 3.498 -12.841 -32.405 1.00 87.75 282 GLU A CA 1
ATOM 2240 C C . GLU A 1 282 ? 4.211 -13.646 -31.320 1.00 87.75 282 GLU A C 1
ATOM 2242 O O . GLU A 1 282 ? 4.757 -14.709 -31.590 1.00 87.75 282 GLU A O 1
ATOM 2247 N N . LEU A 1 283 ? 4.077 -13.250 -30.051 1.00 88.00 283 LEU A N 1
ATOM 2248 C CA . LEU A 1 283 ? 4.580 -14.054 -28.935 1.00 88.00 283 LEU A CA 1
ATOM 2249 C C . LEU A 1 283 ? 4.007 -15.471 -28.872 1.00 88.00 283 LEU A C 1
ATOM 2251 O O . LEU A 1 283 ? 4.720 -16.397 -28.493 1.00 88.00 283 LEU A O 1
ATOM 2255 N N . ARG A 1 284 ? 2.724 -15.652 -29.202 1.00 86.25 284 ARG A N 1
ATOM 2256 C CA . ARG A 1 284 ? 2.105 -16.984 -29.240 1.00 86.25 284 ARG A CA 1
ATOM 2257 C C . ARG A 1 284 ? 2.639 -17.815 -30.399 1.00 86.25 284 ARG A C 1
ATOM 2259 O O . ARG A 1 284 ? 2.862 -19.001 -30.209 1.00 86.25 284 ARG A O 1
ATOM 2266 N N . ILE A 1 285 ? 2.855 -17.199 -31.559 1.00 86.12 285 ILE A N 1
ATOM 2267 C CA . ILE A 1 285 ? 3.427 -17.869 -32.734 1.00 86.12 285 ILE A CA 1
ATOM 2268 C C . ILE A 1 285 ? 4.854 -18.332 -32.419 1.00 86.12 285 ILE A C 1
ATOM 2270 O O . ILE A 1 285 ? 5.159 -19.510 -32.562 1.00 86.12 285 ILE A O 1
ATOM 2274 N N . GLN A 1 286 ? 5.687 -17.440 -31.880 1.00 81.75 286 GLN A N 1
ATOM 2275 C CA . GLN A 1 286 ? 7.081 -17.727 -31.523 1.00 81.75 286 GLN A CA 1
ATOM 2276 C C . GLN A 1 286 ? 7.234 -18.713 -30.350 1.00 81.75 286 GLN A C 1
ATOM 2278 O O . GLN A 1 286 ? 8.320 -19.229 -30.126 1.00 81.75 286 GLN A O 1
ATOM 2283 N N . ALA A 1 287 ? 6.179 -18.949 -29.563 1.00 78.94 287 ALA A N 1
ATOM 2284 C CA . ALA A 1 287 ? 6.179 -19.954 -28.497 1.00 78.94 287 ALA A CA 1
ATOM 2285 C C . ALA A 1 287 ? 5.754 -21.354 -28.978 1.00 78.94 287 ALA A C 1
ATOM 2287 O O . ALA A 1 287 ? 5.918 -22.318 -28.231 1.00 78.94 287 ALA A O 1
ATOM 2288 N N . LEU A 1 288 ? 5.159 -21.453 -30.172 1.00 75.75 288 LEU A N 1
ATOM 2289 C CA . LEU A 1 288 ? 4.729 -22.710 -30.797 1.00 75.75 288 LEU A CA 1
ATOM 2290 C C . LEU A 1 288 ? 5.729 -23.230 -31.843 1.00 75.75 288 LEU A C 1
ATOM 2292 O O . LEU A 1 288 ? 5.634 -24.398 -32.216 1.00 75.75 288 LEU A O 1
ATOM 2296 N N . ALA A 1 289 ? 6.627 -22.364 -32.320 1.00 67.00 289 ALA A N 1
ATOM 2297 C CA . ALA A 1 289 ? 7.738 -22.685 -33.215 1.00 67.00 289 ALA A CA 1
ATOM 2298 C C . ALA A 1 289 ? 8.962 -23.177 -32.428 1.00 67.00 289 ALA A C 1
ATOM 2300 O O . ALA A 1 289 ? 9.652 -24.081 -32.947 1.00 67.00 289 ALA A O 1
#

Secondary structure (DSSP, 8-state):
----------------------------PPPPPHHHHHHHHHHHHHHHHH--HHHHHHHHHHTTSS-HHHHHHHHT-SSHHHHHHHHHHHHTTS-HHHHHHHHHHHHHH-HHHHHHHHHHHHHHHHHHHHHHHHHHHHHHHH-TTS-HHHHHHHHHHHHHHHHHHHHHHHHTT-------S-------TTTTPPPHHHHHHHHHTHHHHHHH--HHHHHHHHHHTTSS-HHHHHHHHTSSSHHHHHHHHHHHHHHH-HHHHHHHHHH--GGGHHHHHHHHHHHHHHHH-

Foldseek 3Di:
DDDDDDDDDDDDPPPPPPDPPPPCPPPPAAQADPLLVQLCVVCVVVCLVPDQCVVLVVQLCVQVLDDPVLSVVLVPDDDRSSSRVSSSVSNNGSHDSSSVSVLVSCVVPPVVSSVSSVVSSLVSVVVVLVVVLVVLVVVVVVPPPDDPVVVVVSVVVSVVSVVVVLVSCVVVVHDPPPPDDPDDPPPPLPPFAADVLLVVLCVVLVVVCLVQDQCVQLVVQLVVQPLDDPVLVVVLVVDPDSSSSSVSVSVSQNGGGDVSVVSSLVSCPPSNVVSNVSSVVSSVVSVVD

Radius of gyration: 32.56 Å; chains: 1; bounding box: 65×40×131 Å

Organism: Owenia fusiformis (NCBI:txid6347)